Protein AF-A0A7Y6Z8R4-F1 (afdb_monomer)

Sequence (186 aa):
MEQLEEASSAFEIDEQVKDLFLLGCYTGLRWQDLNHLEPHNFNVIDGQYYIRLHSYKGKKNLSNPLTNKALKLCKKYDFNLPKISNQQCNESLKRLARAAKIKSKTERVRYRGNERITEVFEKWQIITMHIARHTFACEFLRRNKAHGLSALKALSEILGHSSTKTTEIYWNMISAEKDKMLLNSF

Mean predicted aligned error: 7.1 Å

Radius of gyration: 17.53 Å; Cα contacts (8 Å, |Δi|>4): 238; chains: 1; bounding box: 45×44×42 Å

Structure (mmCIF, N/CA/C/O backbone):
data_AF-A0A7Y6Z8R4-F1
#
_entry.id   AF-A0A7Y6Z8R4-F1
#
loop_
_atom_site.group_PDB
_atom_site.id
_atom_site.type_symbol
_atom_site.label_atom_id
_atom_site.label_alt_id
_atom_site.label_comp_id
_atom_site.label_asym_id
_atom_site.label_entity_id
_atom_site.label_seq_id
_atom_site.pdbx_PDB_ins_code
_atom_site.Cartn_x
_atom_site.Cartn_y
_atom_site.Cartn_z
_atom_site.occupancy
_atom_site.B_iso_or_equiv
_atom_site.auth_seq_id
_atom_site.auth_comp_id
_atom_site.auth_asym_id
_atom_site.auth_atom_id
_atom_site.pdbx_PDB_model_num
ATOM 1 N N . MET A 1 1 ? -6.691 2.649 -9.284 1.00 59.06 1 MET A N 1
ATOM 2 C CA . MET A 1 1 ? -7.531 1.931 -8.307 1.00 59.06 1 MET A CA 1
ATOM 3 C C . MET A 1 1 ? -8.820 1.531 -8.995 1.00 59.06 1 MET A C 1
ATOM 5 O O . MET A 1 1 ? -8.958 0.353 -9.265 1.00 59.06 1 MET A O 1
ATOM 9 N N . GLU A 1 2 ? -9.639 2.495 -9.421 1.00 70.69 2 GLU A N 1
ATOM 10 C CA . GLU A 1 2 ? -10.912 2.274 -10.141 1.00 70.69 2 GLU A CA 1
ATOM 11 C C . GLU A 1 2 ? -10.787 1.306 -11.330 1.00 70.69 2 GLU A C 1
ATOM 13 O O . GLU A 1 2 ? -11.453 0.282 -11.362 1.00 70.69 2 GLU A O 1
ATOM 18 N N . GLN A 1 3 ? -9.812 1.521 -12.222 1.00 72.06 3 GLN A N 1
ATOM 19 C CA . GLN A 1 3 ? -9.590 0.636 -13.381 1.00 72.06 3 GLN A CA 1
ATOM 20 C C . GLN A 1 3 ? -9.277 -0.833 -13.024 1.00 72.06 3 GLN A C 1
ATOM 22 O O . GLN A 1 3 ? -9.456 -1.713 -13.858 1.00 72.06 3 GLN A O 1
ATOM 27 N N . LEU A 1 4 ? -8.764 -1.108 -11.817 1.00 69.56 4 LEU A N 1
ATOM 28 C CA . LEU A 1 4 ? -8.512 -2.475 -11.339 1.00 69.56 4 LEU A CA 1
ATOM 29 C C . LEU A 1 4 ? -9.703 -3.047 -10.561 1.00 69.56 4 LEU A C 1
ATOM 31 O O . LEU A 1 4 ? -9.829 -4.265 -10.509 1.00 69.56 4 LEU A O 1
ATOM 35 N N . GLU A 1 5 ? -10.566 -2.206 -9.980 1.00 67.88 5 GLU A N 1
ATOM 36 C CA . GLU A 1 5 ? -11.816 -2.652 -9.343 1.00 67.88 5 GLU A CA 1
ATOM 37 C C . GLU A 1 5 ? -12.774 -3.256 -10.390 1.00 67.88 5 GLU A C 1
ATOM 39 O O . GLU A 1 5 ? -13.457 -4.234 -10.102 1.00 67.88 5 GLU A O 1
ATOM 44 N N . GLU A 1 6 ? -12.745 -2.745 -11.624 1.00 69.94 6 GLU A N 1
ATOM 45 C CA . GLU A 1 6 ? -13.583 -3.192 -12.751 1.00 69.94 6 GLU A CA 1
ATOM 46 C C . GLU A 1 6 ? -12.949 -4.308 -13.606 1.00 69.94 6 GLU A C 1
ATOM 48 O O . GLU A 1 6 ? -13.571 -4.823 -14.537 1.00 69.94 6 GLU A O 1
ATOM 53 N N . ALA A 1 7 ? -11.698 -4.691 -13.331 1.00 67.69 7 ALA A N 1
ATOM 54 C CA . ALA A 1 7 ? -10.992 -5.674 -14.144 1.00 67.69 7 ALA A CA 1
ATOM 55 C C . ALA A 1 7 ? -11.533 -7.097 -13.906 1.00 67.69 7 ALA A C 1
ATOM 57 O O . ALA A 1 7 ? -11.509 -7.610 -12.782 1.00 67.69 7 ALA A O 1
ATOM 58 N N . SER A 1 8 ? -11.964 -7.755 -14.989 1.00 66.50 8 SER A N 1
ATOM 59 C CA . SER A 1 8 ? -12.333 -9.174 -14.972 1.00 66.50 8 SER A CA 1
ATOM 60 C C . SER A 1 8 ? -11.094 -10.037 -14.733 1.00 66.50 8 SER A C 1
ATOM 62 O O . SER A 1 8 ? -10.110 -9.950 -15.471 1.00 66.50 8 SER A O 1
ATOM 64 N N . SER A 1 9 ? -11.154 -10.881 -13.708 1.00 71.00 9 SER A N 1
ATOM 65 C CA . SER A 1 9 ? -10.094 -11.826 -13.356 1.00 71.00 9 SER A CA 1
ATOM 66 C C . SER A 1 9 ? -10.161 -13.053 -14.273 1.00 71.00 9 SER A C 1
ATOM 68 O O . SER A 1 9 ? -11.249 -13.570 -14.518 1.00 71.00 9 SER A O 1
ATOM 70 N N . ALA A 1 10 ? -9.019 -13.525 -14.783 1.00 67.25 10 ALA A N 1
ATOM 71 C CA . ALA A 1 10 ? -8.957 -14.733 -15.618 1.00 67.25 10 ALA A CA 1
ATOM 72 C C . ALA A 1 10 ? -8.687 -16.010 -14.800 1.00 67.25 10 ALA A C 1
ATOM 74 O O . ALA A 1 10 ? -9.018 -17.107 -15.239 1.00 67.25 10 ALA A O 1
ATOM 75 N N . PHE A 1 11 ? -8.096 -15.862 -13.610 1.00 76.62 11 PHE A N 1
ATOM 76 C CA . PHE A 1 11 ? -7.718 -16.952 -12.711 1.00 76.62 11 PHE A CA 1
ATOM 77 C C . PHE A 1 11 ? -8.085 -16.613 -11.260 1.00 76.62 11 PHE A C 1
ATOM 79 O O . PHE A 1 11 ? -8.114 -15.442 -10.883 1.00 76.62 11 PHE A O 1
ATOM 86 N N . GLU A 1 12 ? -8.289 -17.626 -10.417 1.00 83.00 12 GLU A N 1
ATOM 87 C CA . GLU A 1 12 ? -8.568 -17.438 -8.982 1.00 83.00 12 GLU A CA 1
ATOM 88 C C . GLU A 1 12 ? -7.442 -16.671 -8.265 1.00 83.00 12 GLU A C 1
ATOM 90 O O . GLU A 1 12 ? -7.690 -15.789 -7.446 1.00 83.00 12 GLU A O 1
ATOM 95 N N . ILE A 1 13 ? -6.184 -16.919 -8.638 1.00 86.56 13 ILE A N 1
ATOM 96 C CA . ILE A 1 13 ? -5.045 -16.176 -8.086 1.00 86.56 13 ILE A CA 1
ATOM 97 C C . ILE A 1 13 ? -5.079 -14.684 -8.460 1.00 86.56 13 ILE A C 1
ATOM 99 O O . ILE A 1 13 ? -4.600 -13.848 -7.697 1.00 86.56 13 ILE A O 1
ATOM 103 N N . ASP A 1 14 ? -5.669 -14.326 -9.606 1.00 88.81 14 ASP A N 1
ATOM 104 C CA . ASP A 1 14 ? -5.808 -12.927 -10.015 1.00 88.81 14 ASP A CA 1
ATOM 105 C C . ASP A 1 14 ? -6.849 -12.212 -9.138 1.00 88.81 14 ASP A C 1
ATOM 107 O O . ASP A 1 14 ? -6.607 -11.084 -8.713 1.00 88.81 14 ASP A O 1
ATOM 111 N N . GLU A 1 15 ? -7.963 -12.874 -8.796 1.00 88.62 15 GLU A N 1
ATOM 112 C CA . GLU A 1 15 ? -8.940 -12.369 -7.814 1.00 88.62 15 GLU A CA 1
ATOM 113 C C . GLU A 1 15 ? -8.264 -12.073 -6.469 1.00 88.62 15 GLU A C 1
ATOM 115 O O . GLU A 1 15 ? -8.390 -10.972 -5.930 1.00 88.62 15 GLU A O 1
ATOM 120 N N . GLN A 1 16 ? -7.494 -13.036 -5.957 1.00 91.88 16 GLN A N 1
ATOM 121 C CA . GLN A 1 16 ? -6.792 -12.897 -4.683 1.00 91.88 16 GLN A CA 1
ATOM 122 C C . GLN A 1 16 ? -5.773 -11.752 -4.725 1.00 91.88 16 GLN A C 1
ATOM 124 O O . GLN A 1 16 ? -5.746 -10.904 -3.834 1.00 91.88 16 GLN A O 1
ATOM 129 N N . VAL A 1 17 ? -4.959 -11.666 -5.783 1.00 92.19 17 VAL A N 1
ATOM 130 C CA . VAL A 1 17 ? -3.975 -10.582 -5.941 1.00 92.19 17 VAL A CA 1
ATOM 131 C C . VAL A 1 17 ? -4.656 -9.220 -6.085 1.00 92.19 17 VAL A C 1
ATOM 133 O O . VAL A 1 17 ? -4.166 -8.242 -5.515 1.00 92.19 17 VAL A O 1
ATOM 136 N N . LYS A 1 18 ? -5.789 -9.140 -6.792 1.00 91.19 18 LYS A N 1
ATOM 137 C CA . LYS A 1 18 ? -6.605 -7.921 -6.898 1.00 91.19 18 LYS A CA 1
ATOM 138 C C . LYS A 1 18 ? -7.089 -7.474 -5.519 1.00 91.19 18 LYS A C 1
ATOM 140 O O . LYS A 1 18 ? -6.873 -6.318 -5.152 1.00 91.19 18 LYS A O 1
ATOM 145 N N . ASP A 1 19 ? -7.660 -8.381 -4.734 1.00 92.94 19 ASP A N 1
ATOM 146 C CA . ASP A 1 19 ? -8.160 -8.073 -3.392 1.00 92.94 19 ASP A CA 1
ATOM 147 C C . ASP A 1 19 ? -7.035 -7.635 -2.446 1.00 92.94 19 ASP A C 1
ATOM 149 O O . ASP A 1 19 ? -7.173 -6.632 -1.742 1.00 92.94 19 ASP A O 1
ATOM 153 N N . LEU A 1 20 ? -5.883 -8.316 -2.470 1.00 92.94 20 LEU A N 1
ATOM 154 C CA . LEU A 1 20 ? -4.711 -7.919 -1.683 1.00 92.94 20 LEU A CA 1
ATOM 155 C C . LEU A 1 20 ? -4.163 -6.551 -2.123 1.00 92.94 20 LEU A C 1
ATOM 157 O O . LEU A 1 20 ? -3.739 -5.749 -1.285 1.00 92.94 20 LEU A O 1
ATOM 161 N N . PHE A 1 21 ? -4.176 -6.254 -3.427 1.00 93.12 21 PHE A N 1
ATOM 162 C CA . PHE A 1 21 ? -3.764 -4.950 -3.951 1.00 93.12 21 PHE A CA 1
ATOM 163 C C . PHE A 1 21 ? -4.693 -3.835 -3.464 1.00 93.12 21 PHE A C 1
ATOM 165 O O . PHE A 1 21 ? -4.212 -2.800 -2.987 1.00 93.12 21 PHE A O 1
ATOM 172 N N . LEU A 1 22 ? -6.009 -4.049 -3.530 1.00 92.00 22 LEU A N 1
ATOM 173 C CA . LEU A 1 22 ? -7.008 -3.110 -3.016 1.00 92.00 22 LEU A CA 1
ATOM 174 C C . LEU A 1 22 ? -6.889 -2.929 -1.500 1.00 92.00 22 LEU A C 1
ATOM 176 O O . LEU A 1 22 ? -6.891 -1.796 -1.017 1.00 92.00 22 LEU A O 1
ATOM 180 N N . LEU A 1 23 ? -6.676 -4.010 -0.749 1.00 92.88 23 LEU A N 1
ATOM 181 C CA . LEU A 1 23 ? -6.435 -3.930 0.689 1.00 92.88 23 LEU A CA 1
ATOM 182 C C . LEU A 1 23 ? -5.192 -3.082 1.001 1.00 92.88 23 LEU A C 1
ATOM 184 O O . LEU A 1 23 ? -5.241 -2.214 1.875 1.00 92.88 23 LEU A O 1
ATOM 188 N N . GLY A 1 24 ? -4.103 -3.252 0.247 1.00 92.38 24 GLY A N 1
ATOM 189 C CA . GLY A 1 24 ? -2.916 -2.395 0.345 1.00 92.38 24 GLY A CA 1
ATOM 190 C C . GLY A 1 24 ? -3.210 -0.924 0.026 1.00 92.38 24 GLY A C 1
ATOM 191 O O . GLY A 1 24 ? -2.678 -0.029 0.684 1.00 92.38 24 GLY A O 1
ATOM 192 N N . CYS A 1 25 ? -4.102 -0.662 -0.931 1.00 92.62 25 CYS A N 1
ATOM 193 C CA . CYS A 1 25 ? -4.539 0.688 -1.284 1.00 92.62 25 CYS A CA 1
ATOM 194 C C . CYS A 1 25 ? -5.418 1.348 -0.216 1.00 92.62 25 CYS A C 1
ATOM 196 O O . CYS A 1 25 ? -5.470 2.574 -0.160 1.00 92.62 25 CYS A O 1
ATOM 198 N N . TYR A 1 26 ? -6.113 0.565 0.610 1.00 91.31 26 TYR A N 1
ATOM 199 C CA . TYR A 1 26 ? -6.971 1.079 1.680 1.00 91.31 26 TYR A CA 1
ATOM 200 C C . TYR A 1 26 ? -6.269 1.167 3.036 1.00 91.31 26 TYR A C 1
ATOM 202 O O . TYR A 1 26 ? -6.686 1.956 3.879 1.00 91.31 26 TYR A O 1
ATOM 210 N N . THR A 1 27 ? -5.227 0.365 3.258 1.00 90.81 27 THR A N 1
ATOM 211 C CA . THR A 1 27 ? -4.531 0.267 4.556 1.00 90.81 27 THR A CA 1
ATOM 212 C C . THR A 1 27 ? -3.145 0.907 4.559 1.00 90.81 27 THR A C 1
ATOM 214 O O . THR A 1 27 ? -2.592 1.172 5.627 1.00 90.81 27 THR A O 1
ATOM 217 N N . GLY A 1 28 ? -2.551 1.122 3.380 1.00 89.75 28 GLY A N 1
ATOM 218 C CA . GLY A 1 28 ? -1.202 1.664 3.235 1.00 89.75 28 GLY A CA 1
ATOM 219 C C . GLY A 1 28 ? -0.090 0.714 3.686 1.00 89.75 28 GLY A C 1
ATOM 220 O O . GLY A 1 28 ? 1.070 1.128 3.751 1.00 89.75 28 GLY A O 1
ATOM 221 N N . LEU A 1 29 ? -0.396 -0.547 4.005 1.00 89.75 29 LEU A N 1
ATOM 222 C CA . LEU A 1 29 ? 0.594 -1.523 4.460 1.00 89.75 29 LEU A CA 1
ATOM 223 C C . LEU A 1 29 ? 1.602 -1.869 3.359 1.00 89.75 29 LEU A C 1
ATOM 225 O O . LEU A 1 29 ? 1.319 -1.786 2.162 1.00 89.75 29 LEU A O 1
ATOM 229 N N . ARG A 1 30 ? 2.822 -2.241 3.761 1.00 88.69 30 ARG A N 1
ATOM 230 C CA . ARG A 1 30 ? 3.800 -2.782 2.807 1.00 88.69 30 ARG A CA 1
ATOM 231 C C . ARG A 1 30 ? 3.384 -4.196 2.432 1.00 88.69 30 ARG A C 1
ATOM 233 O O . ARG A 1 30 ? 2.825 -4.906 3.255 1.00 88.69 30 ARG A O 1
ATOM 240 N N . TRP A 1 31 ? 3.749 -4.626 1.226 1.00 90.00 31 TRP A N 1
ATOM 241 C CA . TRP A 1 31 ? 3.443 -5.976 0.751 1.00 90.00 31 TRP A CA 1
ATOM 242 C C . TRP A 1 31 ? 3.881 -7.074 1.725 1.00 90.00 31 TRP A C 1
ATOM 244 O O . TRP A 1 31 ? 3.094 -7.956 2.023 1.00 90.00 31 TRP A O 1
ATOM 254 N N . GLN A 1 32 ? 5.101 -6.986 2.267 1.00 87.88 32 GLN A N 1
ATOM 255 C CA . GLN A 1 32 ? 5.579 -7.978 3.232 1.00 87.88 32 GLN A CA 1
ATOM 256 C C . GLN A 1 32 ? 4.734 -7.994 4.507 1.00 87.88 32 GLN A C 1
ATOM 258 O O . GLN A 1 32 ? 4.391 -9.070 4.973 1.00 87.88 32 GLN A O 1
ATOM 263 N N . ASP A 1 33 ? 4.361 -6.827 5.039 1.00 88.88 33 ASP A N 1
ATOM 264 C CA . ASP A 1 33 ? 3.502 -6.754 6.225 1.00 88.88 33 ASP A CA 1
ATOM 265 C C . ASP A 1 33 ? 2.118 -7.352 5.910 1.00 88.88 33 ASP A C 1
ATOM 267 O O . ASP A 1 33 ? 1.607 -8.152 6.681 1.00 88.88 33 ASP A O 1
ATOM 271 N N . LEU A 1 34 ? 1.554 -7.034 4.739 1.00 89.69 34 LEU A N 1
ATOM 272 C CA . LEU A 1 34 ? 0.248 -7.519 4.285 1.00 89.69 34 LEU A CA 1
ATOM 273 C C . LEU A 1 34 ? 0.236 -9.038 4.041 1.00 89.69 34 LEU A C 1
ATOM 275 O O . LEU A 1 34 ? -0.703 -9.710 4.450 1.00 89.69 34 LEU A O 1
ATOM 279 N N . ASN A 1 35 ? 1.290 -9.589 3.435 1.00 90.38 35 ASN A N 1
ATOM 280 C CA . ASN A 1 35 ? 1.427 -11.025 3.182 1.00 90.38 35 ASN A CA 1
ATOM 281 C C . ASN A 1 35 ? 1.703 -11.824 4.471 1.00 90.38 35 ASN A C 1
ATOM 283 O O . ASN A 1 35 ? 1.442 -13.017 4.514 1.00 90.38 35 ASN A O 1
ATOM 287 N N . HIS A 1 36 ? 2.195 -11.194 5.542 1.00 89.44 36 HIS A N 1
ATOM 288 C CA . HIS A 1 36 ? 2.395 -11.838 6.851 1.00 89.44 36 HIS A CA 1
ATOM 289 C C . HIS A 1 36 ? 1.278 -11.528 7.858 1.00 89.44 36 HIS A C 1
ATOM 291 O O . HIS A 1 36 ? 1.402 -11.910 9.015 1.00 89.44 36 HIS A O 1
ATOM 297 N N . LEU A 1 37 ? 0.192 -10.868 7.441 1.00 90.69 37 LEU A N 1
ATOM 298 C CA . LEU A 1 37 ? -0.970 -10.667 8.305 1.00 90.69 37 LEU A CA 1
ATOM 299 C C . LEU A 1 37 ? -1.603 -12.003 8.672 1.00 90.69 37 LEU A C 1
ATOM 301 O O . LEU A 1 37 ? -1.883 -12.825 7.799 1.00 90.69 37 LEU A O 1
ATOM 305 N N . GLU A 1 38 ? -1.869 -12.162 9.955 1.00 91.12 38 GLU A N 1
ATOM 306 C CA . GLU A 1 38 ? -2.544 -13.307 10.545 1.00 91.12 38 GLU A CA 1
ATOM 307 C C . GLU A 1 38 ? -3.868 -12.860 11.187 1.00 91.12 38 GLU A C 1
ATOM 309 O O . GLU A 1 38 ? -4.006 -11.686 11.555 1.00 91.12 38 GLU A O 1
ATOM 314 N N . PRO A 1 39 ? -4.833 -13.774 11.403 1.00 91.06 39 PRO A N 1
ATOM 315 C CA . PRO A 1 39 ? -6.118 -13.438 12.020 1.00 91.06 39 PRO A CA 1
ATOM 316 C C . PRO A 1 39 ? -5.994 -12.692 13.361 1.00 91.06 39 PRO A C 1
ATOM 318 O O . PRO A 1 39 ? -6.769 -11.784 13.648 1.00 91.06 39 PRO A O 1
ATOM 321 N N . HIS A 1 40 ? -4.966 -13.001 14.158 1.00 90.06 40 HIS A N 1
ATOM 322 C CA . HIS A 1 40 ? -4.716 -12.354 15.451 1.00 90.06 40 HIS A CA 1
ATOM 323 C C . HIS A 1 40 ? -4.256 -10.888 15.350 1.00 90.06 40 HIS A C 1
ATOM 325 O O . HIS A 1 40 ? -4.178 -10.202 16.368 1.00 90.06 40 HIS A O 1
ATOM 331 N N . ASN A 1 41 ? -3.905 -10.398 14.156 1.00 90.81 41 ASN A N 1
ATOM 332 C CA . ASN A 1 41 ? -3.569 -8.989 13.947 1.00 90.81 41 ASN A CA 1
ATOM 333 C C . ASN A 1 41 ? -4.816 -8.106 13.802 1.00 90.81 41 ASN A C 1
ATOM 335 O O . ASN A 1 41 ? -4.681 -6.881 13.761 1.00 90.81 41 ASN A O 1
ATOM 339 N N . PHE A 1 42 ? -6.007 -8.698 13.688 1.00 91.75 42 PHE A N 1
ATOM 340 C CA . PHE A 1 42 ? -7.265 -7.978 13.544 1.00 91.75 42 PHE A CA 1
ATOM 341 C C . PHE A 1 42 ? -7.971 -7.866 14.892 1.00 91.75 42 PHE A C 1
ATOM 343 O O . PHE A 1 42 ? -8.465 -8.845 15.444 1.00 91.75 42 PHE A O 1
ATOM 350 N N . ASN A 1 43 ? -8.056 -6.642 15.405 1.00 90.62 43 ASN A N 1
ATOM 351 C CA . ASN A 1 43 ? -8.589 -6.373 16.736 1.00 90.62 43 ASN A CA 1
ATOM 352 C C . ASN A 1 43 ? -9.805 -5.456 16.632 1.00 90.62 43 ASN A C 1
ATOM 354 O O . ASN A 1 43 ? -9.823 -4.543 15.808 1.00 90.62 43 ASN A O 1
ATOM 358 N N . VAL A 1 44 ? -10.792 -5.657 17.502 1.00 91.44 44 VAL A N 1
ATOM 359 C CA . VAL A 1 44 ? -11.941 -4.754 17.636 1.00 91.44 44 VAL A CA 1
ATOM 360 C C . VAL A 1 44 ? -11.741 -3.886 18.872 1.00 91.44 44 VAL A C 1
ATOM 362 O O . VAL A 1 44 ? -11.478 -4.402 19.956 1.00 91.44 44 VAL A O 1
ATOM 365 N N . ILE A 1 45 ? -11.834 -2.572 18.697 1.00 88.50 45 ILE A N 1
ATOM 366 C CA . ILE A 1 45 ? -11.720 -1.571 19.762 1.00 88.50 45 ILE A CA 1
ATOM 367 C C . ILE A 1 45 ? -12.890 -0.618 19.570 1.00 88.50 45 ILE A C 1
ATOM 369 O O . ILE A 1 45 ? -13.043 -0.069 18.481 1.00 88.50 45 ILE A O 1
ATOM 373 N N . ASP A 1 46 ? -13.743 -0.481 20.584 1.00 87.62 46 ASP A N 1
ATOM 374 C CA . ASP A 1 46 ? -14.927 0.390 20.551 1.00 87.62 46 ASP A CA 1
ATOM 375 C C . ASP A 1 46 ? -15.826 0.162 19.316 1.00 87.62 46 ASP A C 1
ATOM 377 O O . ASP A 1 46 ? -16.345 1.090 18.703 1.00 87.62 46 ASP A O 1
ATOM 381 N N . GLY A 1 47 ? -15.976 -1.103 18.901 1.00 86.12 47 GLY A N 1
ATOM 382 C CA . GLY A 1 47 ? -16.771 -1.498 17.729 1.00 86.12 47 GLY A CA 1
ATOM 383 C C . GLY A 1 47 ? -16.095 -1.272 16.368 1.00 86.12 47 GLY A C 1
ATOM 384 O O . GLY A 1 47 ? -16.654 -1.654 15.339 1.00 86.12 47 GLY A O 1
ATOM 385 N N . GLN A 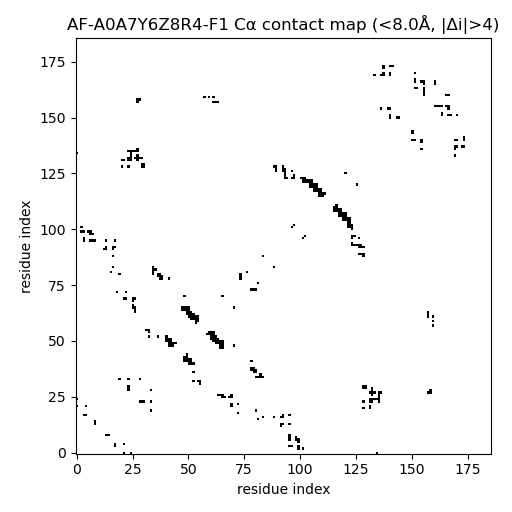1 48 ? -14.883 -0.715 16.338 1.00 89.31 48 GLN A N 1
ATOM 386 C CA . GLN A 1 48 ? -14.106 -0.466 15.126 1.00 89.31 48 GLN A CA 1
ATOM 387 C C . GLN A 1 48 ? -12.980 -1.498 14.975 1.00 89.31 48 GLN A C 1
ATOM 389 O O . GLN A 1 48 ? -12.256 -1.804 15.922 1.00 89.31 48 GLN A O 1
ATOM 394 N N . TYR A 1 49 ? -12.803 -2.030 13.763 1.00 91.50 49 TYR A N 1
ATOM 395 C CA . TYR A 1 49 ? -11.700 -2.945 13.465 1.00 91.50 49 TYR A CA 1
ATOM 396 C C . TYR A 1 49 ? -10.392 -2.187 13.227 1.00 91.50 49 TYR A C 1
ATOM 398 O O . TYR A 1 49 ? -10.371 -1.187 12.501 1.00 91.50 49 TYR A O 1
ATOM 406 N N . TYR A 1 50 ? -9.304 -2.724 13.770 1.00 90.88 50 TYR A N 1
ATOM 407 C CA . TYR A 1 50 ? -7.933 -2.250 13.619 1.00 90.88 50 TYR A CA 1
ATOM 408 C C . TYR A 1 50 ? -7.019 -3.391 13.185 1.00 90.88 50 TYR A C 1
ATOM 410 O O . TYR A 1 50 ? -7.153 -4.517 13.659 1.00 90.88 50 TYR A O 1
ATOM 418 N N . ILE A 1 51 ? -6.042 -3.072 12.339 1.00 90.19 51 ILE A N 1
ATOM 419 C CA . ILE A 1 51 ? -4.873 -3.920 12.121 1.00 90.19 51 ILE A CA 1
ATOM 420 C C . ILE A 1 51 ? -3.782 -3.484 13.092 1.00 90.19 51 ILE A C 1
ATOM 422 O O . ILE A 1 51 ? -3.319 -2.342 13.019 1.00 90.19 51 ILE A O 1
ATOM 426 N N . ARG A 1 52 ? -3.344 -4.403 13.953 1.00 89.31 52 ARG A N 1
ATOM 427 C CA . ARG A 1 52 ? -2.202 -4.234 14.853 1.00 89.31 52 ARG A CA 1
ATOM 428 C C . ARG A 1 52 ? -1.103 -5.221 14.494 1.00 89.31 52 ARG A C 1
ATOM 430 O O . ARG A 1 52 ? -1.277 -6.429 14.630 1.00 89.31 52 ARG A O 1
ATOM 437 N N . LEU A 1 53 ? 0.040 -4.702 14.052 1.00 87.69 53 LEU A N 1
ATOM 438 C CA . LEU A 1 53 ? 1.187 -5.531 13.688 1.00 87.69 53 LEU A CA 1
ATOM 439 C C . LEU A 1 53 ? 2.510 -4.870 14.050 1.00 87.69 53 LEU A C 1
ATOM 441 O O . LEU A 1 53 ? 2.644 -3.644 14.051 1.00 87.69 53 LEU A O 1
ATOM 445 N N . HIS A 1 54 ? 3.510 -5.703 14.309 1.00 81.62 54 HIS A N 1
ATOM 446 C CA . HIS A 1 54 ? 4.890 -5.271 14.437 1.00 81.62 54 HIS A CA 1
ATOM 447 C C . HIS A 1 54 ? 5.552 -5.319 13.055 1.00 81.62 54 HIS A C 1
ATOM 449 O O . HIS A 1 54 ? 5.762 -6.389 12.489 1.00 81.62 54 HIS A O 1
ATOM 455 N N . SER A 1 55 ? 5.837 -4.147 12.482 1.00 74.12 55 SER A N 1
ATOM 456 C CA . SER A 1 55 ? 6.274 -4.037 11.085 1.00 74.12 55 SER A CA 1
ATOM 457 C C . SER A 1 55 ? 7.597 -4.751 10.819 1.00 74.12 55 SER A C 1
ATOM 459 O O . SER A 1 55 ? 8.583 -4.564 11.539 1.00 74.12 55 SER A O 1
ATOM 461 N N . TYR A 1 56 ? 7.646 -5.486 9.708 1.00 65.31 56 TYR A N 1
ATOM 462 C CA . TYR A 1 56 ? 8.763 -6.365 9.365 1.00 65.31 56 TYR A CA 1
ATOM 463 C C . TYR A 1 56 ? 10.076 -5.595 9.160 1.00 65.31 56 TYR A C 1
ATOM 465 O O . TYR A 1 56 ? 11.133 -5.970 9.656 1.00 65.31 56 TYR A O 1
ATOM 473 N N . LYS A 1 57 ? 10.012 -4.467 8.442 1.00 65.12 57 LYS A N 1
ATOM 474 C CA . LYS A 1 57 ? 11.192 -3.654 8.092 1.00 65.12 57 LYS A CA 1
ATOM 475 C C . LYS A 1 57 ? 11.549 -2.606 9.151 1.00 65.12 57 LYS A C 1
ATOM 477 O O . LYS A 1 57 ? 12.686 -2.150 9.200 1.00 65.12 57 LYS A O 1
ATOM 482 N N . GLY A 1 58 ? 10.565 -2.159 9.930 1.00 59.22 58 GLY A N 1
ATOM 483 C CA . GLY A 1 58 ? 10.702 -0.988 10.797 1.00 59.22 58 GLY A CA 1
ATOM 484 C C . GLY A 1 58 ? 10.874 -1.309 12.274 1.00 59.22 58 GLY A C 1
ATOM 485 O O . GLY A 1 58 ? 11.305 -0.426 13.009 1.00 59.22 58 GLY A O 1
ATOM 486 N N . LYS A 1 59 ? 10.510 -2.524 12.708 1.00 61.66 59 LYS A N 1
ATOM 487 C CA . LYS A 1 59 ? 10.359 -2.869 14.129 1.00 61.66 59 LYS A CA 1
ATOM 488 C C . LYS A 1 59 ? 9.498 -1.857 14.902 1.00 61.66 59 LYS A C 1
ATOM 490 O O . LYS A 1 59 ? 9.779 -1.502 16.041 1.00 61.66 59 LYS A O 1
ATOM 495 N N . LYS A 1 60 ? 8.481 -1.314 14.228 1.00 72.38 60 LYS A N 1
ATOM 496 C CA . LYS A 1 60 ? 7.511 -0.372 14.797 1.00 72.38 60 LYS A CA 1
ATOM 497 C C . LYS A 1 60 ? 6.151 -1.036 14.889 1.00 72.38 60 LYS A C 1
ATOM 499 O O . LYS A 1 60 ? 5.745 -1.696 13.929 1.00 72.38 60 LYS A O 1
ATOM 504 N N . ASN A 1 61 ? 5.454 -0.790 15.991 1.00 78.44 61 ASN A N 1
ATOM 505 C CA . ASN A 1 61 ? 4.053 -1.153 16.146 1.00 78.44 61 ASN A CA 1
ATOM 506 C C . ASN A 1 61 ? 3.203 -0.230 15.272 1.00 78.44 61 ASN A C 1
ATOM 508 O O . ASN A 1 61 ? 3.241 0.990 15.428 1.00 78.44 61 ASN A O 1
ATOM 512 N N . LEU A 1 62 ? 2.477 -0.822 14.331 1.00 82.00 62 LEU A N 1
ATOM 513 C CA . LEU A 1 62 ? 1.486 -0.142 13.509 1.00 82.00 62 LEU A CA 1
ATOM 514 C C . LEU A 1 62 ? 0.102 -0.495 14.039 1.00 82.00 62 LEU A C 1
ATOM 516 O O . LEU A 1 62 ? -0.158 -1.654 14.360 1.00 82.00 62 LEU A O 1
ATOM 520 N N . SER A 1 63 ? -0.769 0.508 14.125 1.00 84.56 63 SER A N 1
ATOM 521 C CA . SER A 1 63 ? -2.167 0.352 14.519 1.00 84.56 63 SER A CA 1
ATOM 522 C C . SER A 1 63 ? -3.027 1.176 13.571 1.00 84.56 63 SER A C 1
ATOM 524 O O . SER A 1 63 ? -3.199 2.376 13.777 1.00 84.56 63 SER A O 1
ATOM 526 N N . ASN A 1 64 ? -3.552 0.536 12.526 1.00 84.94 64 ASN A N 1
ATOM 527 C CA . ASN A 1 64 ? -4.288 1.218 11.461 1.00 84.94 64 ASN A CA 1
ATOM 528 C C . ASN A 1 64 ? -5.778 0.843 11.523 1.00 84.94 64 ASN A C 1
ATOM 530 O O . ASN A 1 64 ? -6.090 -0.350 11.492 1.00 84.94 64 ASN A O 1
ATOM 534 N N . PRO A 1 65 ? -6.708 1.815 11.591 1.00 86.50 65 PRO A N 1
ATOM 535 C CA . PRO A 1 65 ? -8.137 1.524 11.530 1.00 86.50 65 PRO A CA 1
ATOM 536 C C . PRO A 1 65 ? -8.524 0.992 10.146 1.00 86.50 65 PRO A C 1
ATOM 538 O O . PRO A 1 65 ? -8.024 1.456 9.118 1.00 86.50 65 PRO A O 1
ATOM 541 N N . LEU A 1 66 ? -9.444 0.030 10.112 1.00 88.19 66 LEU A N 1
ATOM 542 C CA . LEU A 1 66 ? -9.986 -0.515 8.873 1.00 88.19 66 LEU A CA 1
ATOM 543 C C . LEU A 1 66 ? -11.195 0.282 8.397 1.00 88.19 66 LEU A C 1
ATOM 545 O O . LEU A 1 66 ? -12.207 0.397 9.081 1.00 88.19 66 LEU A O 1
ATOM 549 N N . THR A 1 67 ? -11.123 0.766 7.161 1.00 88.56 67 THR A N 1
ATOM 550 C CA . THR A 1 67 ? -12.300 1.308 6.478 1.00 88.56 67 THR A CA 1
ATOM 551 C C . THR A 1 67 ? -13.304 0.196 6.171 1.00 88.56 67 THR A C 1
ATOM 553 O O . THR A 1 67 ? -12.935 -0.971 6.029 1.00 88.56 67 THR A O 1
ATOM 556 N N . ASN A 1 68 ? -14.575 0.554 5.965 1.00 88.94 68 ASN A N 1
ATOM 557 C CA . ASN A 1 68 ? -15.617 -0.407 5.583 1.00 88.94 68 ASN A CA 1
ATOM 558 C C . ASN A 1 68 ? -15.255 -1.212 4.323 1.00 88.94 68 ASN A C 1
ATOM 560 O O . ASN A 1 68 ? -15.575 -2.395 4.235 1.00 88.94 68 ASN A O 1
ATOM 564 N N . LYS A 1 69 ? -14.566 -0.590 3.354 1.00 90.56 69 LYS A N 1
ATOM 565 C CA . LYS A 1 69 ? -14.094 -1.277 2.142 1.00 90.56 69 LYS A CA 1
ATOM 566 C C . LYS A 1 69 ? -13.017 -2.317 2.465 1.00 90.56 69 LYS A C 1
ATOM 568 O O . LYS A 1 69 ? -13.122 -3.451 2.011 1.00 90.56 69 LYS A O 1
ATOM 573 N N . ALA A 1 70 ? -12.032 -1.959 3.290 1.00 91.06 70 ALA A N 1
ATOM 574 C CA . ALA A 1 70 ? -10.995 -2.892 3.725 1.00 91.06 70 ALA A CA 1
ATOM 575 C C . ALA A 1 70 ? -11.579 -4.048 4.553 1.00 91.06 70 ALA A C 1
ATOM 577 O O . ALA A 1 70 ? -11.241 -5.204 4.319 1.00 91.06 70 ALA A O 1
ATOM 578 N N . LEU A 1 71 ? -12.517 -3.756 5.460 1.00 91.75 71 LEU A N 1
ATOM 579 C CA . LEU A 1 71 ? -13.167 -4.768 6.292 1.00 91.75 71 LEU A CA 1
ATOM 580 C C . LEU A 1 71 ? -13.955 -5.788 5.462 1.00 91.75 71 LEU A C 1
ATOM 582 O O . LEU A 1 71 ? -13.913 -6.975 5.770 1.00 91.75 71 LEU A O 1
ATOM 586 N N . LYS A 1 72 ? -14.650 -5.353 4.402 1.00 93.31 72 LYS A N 1
ATOM 587 C CA . LYS A 1 72 ? -15.343 -6.268 3.480 1.00 93.31 72 LYS A CA 1
ATOM 588 C C . LYS A 1 72 ? -14.377 -7.267 2.840 1.00 93.31 72 LYS A C 1
ATOM 590 O O . LYS A 1 72 ? -14.697 -8.450 2.786 1.00 93.31 72 LYS A O 1
ATOM 595 N N . LEU A 1 73 ? -13.198 -6.807 2.413 1.00 92.88 73 LEU A N 1
ATOM 596 C CA . LEU A 1 73 ? -12.163 -7.682 1.854 1.00 92.88 73 LEU A CA 1
ATOM 597 C C . LEU A 1 73 ? -11.618 -8.645 2.909 1.00 92.88 73 LEU A C 1
ATOM 599 O O . LEU A 1 73 ? -11.534 -9.835 2.643 1.00 92.88 73 LEU A O 1
ATOM 603 N N . CYS A 1 74 ? -11.322 -8.176 4.123 1.00 91.75 74 CYS A N 1
ATOM 604 C CA . CYS A 1 74 ? -10.864 -9.067 5.193 1.00 91.75 74 CYS A CA 1
ATOM 605 C C . CYS A 1 74 ? -11.910 -10.140 5.534 1.00 91.75 74 CYS A C 1
ATOM 607 O O . CYS A 1 74 ? -11.558 -11.306 5.679 1.00 91.75 74 CYS A O 1
ATOM 609 N N . LYS A 1 75 ? -13.195 -9.769 5.602 1.00 91.94 75 LYS A N 1
ATOM 610 C CA . LYS A 1 75 ? -14.299 -10.706 5.865 1.00 91.94 75 LYS A CA 1
ATOM 611 C C . LYS A 1 75 ? -14.505 -11.724 4.739 1.00 91.94 75 LYS A C 1
ATOM 613 O O . LYS A 1 75 ? -14.869 -12.852 5.040 1.00 91.94 75 LYS A O 1
ATOM 618 N N . LYS A 1 76 ? -14.241 -11.365 3.472 1.00 93.31 76 LYS A N 1
ATOM 619 C CA . LYS A 1 76 ? -14.286 -12.304 2.328 1.00 93.31 76 LYS A CA 1
ATOM 620 C C . LYS A 1 76 ? -13.372 -13.518 2.546 1.00 93.31 76 LYS A C 1
ATOM 622 O O . LYS A 1 76 ? -13.702 -14.603 2.088 1.00 93.31 76 LYS A O 1
ATOM 627 N N . TYR A 1 77 ? -12.261 -13.328 3.258 1.00 92.00 77 TYR A N 1
ATOM 628 C CA . TYR A 1 77 ? -11.264 -14.362 3.554 1.00 92.00 77 TYR A CA 1
ATOM 629 C C . TYR A 1 77 ? -11.268 -14.806 5.023 1.00 92.00 77 TYR A C 1
ATOM 631 O O . TYR A 1 77 ? -10.292 -15.392 5.478 1.00 92.00 77 TYR A O 1
ATOM 639 N N . ASP A 1 78 ? -12.315 -14.474 5.786 1.00 92.00 78 ASP A N 1
ATOM 640 C CA . ASP A 1 78 ? -12.403 -14.758 7.226 1.00 92.00 78 ASP A CA 1
ATOM 641 C C . ASP A 1 78 ? -11.138 -14.346 8.011 1.00 92.00 78 ASP A C 1
ATOM 643 O O . ASP A 1 78 ? -10.600 -15.079 8.835 1.00 92.00 78 ASP A O 1
ATOM 647 N N . PHE A 1 79 ? -10.600 -13.163 7.688 1.00 91.38 79 PHE A N 1
ATOM 648 C CA . PHE A 1 79 ? -9.364 -12.607 8.260 1.00 91.38 79 PHE A CA 1
ATOM 649 C C . PHE A 1 79 ? -8.089 -13.443 8.031 1.00 91.38 79 PHE A C 1
ATOM 651 O O . PHE A 1 79 ? -7.015 -13.052 8.492 1.00 91.38 79 PHE A O 1
ATOM 658 N N . ASN A 1 80 ? -8.167 -14.527 7.259 1.00 91.69 80 ASN A N 1
ATOM 659 C CA . ASN A 1 80 ? -7.040 -15.354 6.852 1.00 91.69 80 ASN A CA 1
ATOM 660 C C . ASN A 1 80 ? -6.685 -15.081 5.383 1.00 91.69 80 ASN A C 1
ATOM 662 O O . ASN A 1 80 ? -7.145 -15.753 4.460 1.00 91.69 80 ASN A O 1
ATOM 666 N N . LEU A 1 81 ? -5.899 -14.026 5.161 1.00 91.81 81 LEU A N 1
ATOM 667 C CA . LEU A 1 81 ? -5.575 -13.548 3.818 1.00 91.81 81 LEU A CA 1
ATOM 668 C C . LEU A 1 81 ? -4.714 -14.557 3.032 1.00 91.81 81 LEU A C 1
ATOM 670 O O . LEU A 1 81 ? -3.812 -15.174 3.607 1.00 91.81 81 LEU A O 1
ATOM 674 N N . PRO A 1 82 ? -4.918 -14.676 1.706 1.00 91.56 82 PRO A N 1
ATOM 675 C CA . PRO A 1 82 ? -4.132 -15.576 0.872 1.00 91.56 82 PRO A CA 1
ATOM 676 C C . PRO A 1 82 ? -2.643 -15.209 0.902 1.00 91.56 82 PRO A C 1
ATOM 678 O O . PRO A 1 82 ? -2.261 -14.054 0.702 1.00 91.56 82 PRO A O 1
ATOM 681 N N . LYS A 1 83 ? -1.797 -16.218 1.126 1.00 91.06 83 LYS A N 1
ATOM 682 C CA . LYS A 1 83 ? -0.336 -16.091 1.140 1.00 91.06 83 LYS A CA 1
ATOM 683 C C . LYS A 1 83 ? 0.196 -16.364 -0.260 1.00 91.06 83 LYS A C 1
ATOM 685 O O . LYS A 1 83 ? 0.142 -17.495 -0.738 1.00 91.06 83 LYS A O 1
ATOM 690 N N . ILE A 1 84 ? 0.709 -15.334 -0.923 1.00 90.50 84 ILE A N 1
ATOM 691 C CA . ILE A 1 84 ? 1.152 -15.423 -2.319 1.00 90.50 84 ILE A CA 1
ATOM 692 C C . ILE A 1 84 ? 2.622 -15.025 -2.396 1.00 90.50 84 ILE A C 1
ATOM 694 O O . ILE A 1 84 ? 3.063 -14.071 -1.755 1.00 90.50 84 ILE A O 1
ATOM 698 N N . SER A 1 85 ? 3.412 -15.744 -3.192 1.00 89.81 85 SER A N 1
ATOM 699 C CA . SER A 1 85 ? 4.809 -15.361 -3.400 1.00 89.81 85 SER A CA 1
ATOM 700 C C . SER A 1 85 ? 4.916 -14.013 -4.127 1.00 89.81 85 SER A C 1
ATOM 702 O O . SER A 1 85 ? 4.072 -13.650 -4.951 1.00 89.81 85 SER A O 1
ATOM 704 N N . ASN A 1 86 ? 6.003 -13.272 -3.887 1.00 88.75 86 ASN A N 1
ATOM 705 C CA . ASN A 1 86 ? 6.252 -11.999 -4.579 1.00 88.75 86 ASN A CA 1
ATOM 706 C C . ASN A 1 86 ? 6.227 -12.157 -6.106 1.00 88.75 86 ASN A C 1
ATOM 708 O O . ASN A 1 86 ? 5.782 -11.253 -6.811 1.00 88.75 86 ASN A O 1
ATOM 712 N N . GLN A 1 87 ? 6.728 -13.285 -6.616 1.00 88.75 87 GLN A N 1
ATOM 713 C CA . GLN A 1 87 ? 6.775 -13.552 -8.048 1.00 88.75 87 GLN A CA 1
ATOM 714 C C . GLN A 1 87 ? 5.367 -13.731 -8.623 1.00 88.75 87 GLN A C 1
ATOM 716 O O . GLN A 1 87 ? 4.987 -12.975 -9.517 1.00 88.75 87 GLN A O 1
ATOM 721 N N . GLN A 1 88 ? 4.572 -14.645 -8.056 1.00 89.56 88 GLN A N 1
ATOM 722 C CA . GLN A 1 88 ? 3.195 -14.893 -8.501 1.00 89.56 88 GLN A CA 1
ATOM 723 C C . GLN A 1 88 ? 2.330 -13.637 -8.393 1.00 89.56 88 GLN A C 1
ATOM 725 O O . GLN A 1 88 ? 1.554 -13.329 -9.299 1.00 89.56 88 GLN A O 1
ATOM 730 N N . CYS A 1 89 ? 2.495 -12.875 -7.310 1.00 90.19 89 CYS A N 1
ATOM 731 C CA . CYS A 1 89 ? 1.784 -11.621 -7.114 1.00 90.19 89 CYS A CA 1
ATOM 732 C C . CYS A 1 89 ? 2.121 -10.604 -8.217 1.00 90.19 89 CYS A C 1
ATOM 734 O O . CYS A 1 89 ? 1.222 -10.046 -8.845 1.00 90.19 89 CYS A O 1
ATOM 736 N N . ASN A 1 90 ? 3.409 -10.405 -8.518 1.00 89.44 90 ASN A N 1
ATOM 737 C CA . ASN A 1 90 ? 3.829 -9.477 -9.569 1.00 89.44 90 ASN A CA 1
ATOM 738 C C . ASN A 1 90 ? 3.352 -9.914 -10.960 1.00 89.44 90 ASN A C 1
ATOM 740 O O . ASN A 1 90 ? 2.921 -9.071 -11.743 1.00 89.44 90 ASN A O 1
ATOM 744 N N . GLU A 1 91 ? 3.419 -11.204 -11.288 1.00 90.56 91 GLU A N 1
ATOM 745 C CA . GLU A 1 91 ? 2.936 -11.719 -12.575 1.00 90.56 91 GLU A CA 1
ATOM 746 C C . GLU A 1 91 ? 1.429 -11.496 -12.743 1.00 90.56 91 GLU A C 1
ATOM 748 O O . GLU 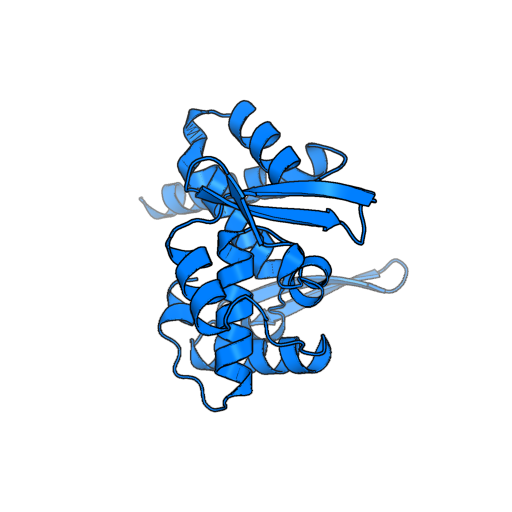A 1 91 ? 0.993 -10.949 -13.760 1.00 90.56 91 GLU A O 1
ATOM 753 N N . SER A 1 92 ? 0.649 -11.834 -11.715 1.00 90.38 92 SER A N 1
ATOM 754 C CA . SER A 1 92 ? -0.807 -11.648 -11.692 1.00 90.38 92 SER A CA 1
ATOM 755 C C . SER A 1 92 ? -1.187 -10.170 -11.790 1.00 90.38 92 SER A C 1
ATOM 757 O O . SER A 1 92 ? -2.033 -9.790 -12.599 1.00 90.38 92 SER A O 1
ATOM 759 N N . LEU A 1 93 ? -0.485 -9.292 -11.066 1.00 89.75 93 LEU A N 1
ATOM 760 C CA . LEU A 1 93 ? -0.739 -7.853 -11.114 1.00 89.75 93 LEU A CA 1
ATOM 761 C C . LEU A 1 93 ? -0.448 -7.251 -12.497 1.00 89.75 93 LEU A C 1
ATOM 763 O O . LEU A 1 93 ? -1.188 -6.380 -12.955 1.00 89.75 93 LEU A O 1
ATOM 767 N N . LYS A 1 94 ? 0.592 -7.724 -13.195 1.00 90.62 94 LYS A N 1
ATOM 768 C CA . LYS A 1 94 ? 0.871 -7.303 -14.577 1.00 90.62 94 LYS A CA 1
ATOM 769 C C . LYS A 1 94 ? -0.212 -7.777 -15.544 1.00 90.62 94 LYS A C 1
ATOM 771 O O . LYS A 1 94 ? -0.601 -7.004 -16.420 1.00 90.62 94 LYS A O 1
ATOM 776 N N . ARG A 1 95 ? -0.717 -9.010 -15.387 1.00 88.44 95 ARG A N 1
ATOM 777 C CA . ARG A 1 95 ? -1.850 -9.518 -16.184 1.00 88.44 95 ARG A CA 1
ATOM 778 C C . ARG A 1 95 ? -3.094 -8.658 -15.977 1.00 88.44 95 ARG A C 1
ATOM 780 O O . ARG A 1 95 ? -3.644 -8.160 -16.957 1.00 88.44 95 ARG A O 1
ATOM 787 N N . LEU A 1 96 ? -3.463 -8.404 -14.722 1.00 87.88 96 LEU A N 1
ATOM 788 C CA . LEU A 1 96 ? -4.596 -7.550 -14.357 1.00 87.88 96 LEU A CA 1
ATOM 789 C C . LEU A 1 96 ? -4.445 -6.125 -14.901 1.00 87.88 96 LEU A C 1
ATOM 791 O O . LEU A 1 96 ? -5.361 -5.601 -15.526 1.00 87.88 96 LEU A O 1
ATOM 795 N N . ALA A 1 97 ? -3.274 -5.503 -14.738 1.00 87.00 97 ALA A N 1
ATOM 796 C CA . ALA A 1 97 ? -3.028 -4.151 -15.240 1.00 87.00 97 ALA A CA 1
ATOM 797 C C . ALA A 1 97 ? -3.064 -4.071 -16.775 1.00 87.00 97 ALA A C 1
ATOM 799 O O . ALA A 1 97 ? -3.512 -3.066 -17.337 1.00 87.00 97 ALA A O 1
ATOM 800 N N . ARG A 1 98 ? -2.616 -5.129 -17.462 1.00 86.94 98 ARG A N 1
ATOM 801 C CA . ARG A 1 98 ? -2.719 -5.244 -18.920 1.00 86.94 98 ARG A CA 1
ATOM 802 C C . ARG A 1 98 ? -4.178 -5.393 -19.357 1.00 86.94 98 ARG A C 1
ATOM 804 O O . ARG A 1 98 ? -4.580 -4.716 -20.303 1.00 86.94 98 ARG A O 1
ATOM 811 N N . ALA A 1 99 ? -4.961 -6.219 -18.658 1.00 84.25 99 ALA A N 1
ATOM 812 C CA . ALA A 1 99 ? -6.395 -6.396 -18.902 1.00 84.25 99 ALA A CA 1
ATOM 813 C C . ALA A 1 99 ? -7.182 -5.095 -18.663 1.00 84.25 99 ALA A C 1
ATOM 815 O O . ALA A 1 99 ? -8.003 -4.711 -19.492 1.00 84.25 99 ALA A O 1
ATOM 816 N N . ALA A 1 100 ? -6.825 -4.344 -17.618 1.00 83.88 100 ALA A N 1
ATOM 817 C CA . ALA A 1 100 ? -7.353 -3.013 -17.303 1.00 83.88 100 ALA A CA 1
ATOM 818 C C . ALA A 1 100 ? -6.872 -1.898 -18.260 1.00 83.88 100 ALA A C 1
ATOM 820 O O . ALA A 1 100 ? -7.138 -0.719 -18.032 1.00 83.88 100 ALA A O 1
ATOM 821 N N . LYS A 1 101 ? -6.135 -2.242 -19.328 1.00 83.94 101 LYS A N 1
ATOM 822 C CA . LYS A 1 101 ? -5.626 -1.315 -20.355 1.00 83.94 101 LYS A CA 1
ATOM 823 C C . LYS A 1 101 ? -4.790 -0.155 -19.785 1.00 83.94 101 LYS A C 1
ATOM 825 O O . LYS A 1 101 ? -4.757 0.934 -20.360 1.00 83.94 101 LYS A O 1
ATOM 830 N N . ILE A 1 102 ? -4.037 -0.390 -18.707 1.00 80.50 102 ILE A N 1
ATOM 831 C CA . ILE A 1 102 ? -3.150 0.614 -18.096 1.00 80.50 102 ILE A CA 1
ATOM 832 C C . ILE A 1 102 ? -1.870 0.759 -18.942 1.00 80.50 102 ILE A C 1
ATOM 834 O O . ILE A 1 102 ? -0.803 0.241 -18.606 1.00 80.50 102 ILE A O 1
ATOM 838 N N . LYS A 1 103 ? -1.977 1.468 -20.071 1.00 80.38 103 LYS A N 1
ATOM 839 C CA . LYS A 1 103 ? -0.909 1.612 -21.083 1.00 80.38 103 LYS A CA 1
ATOM 840 C C . LYS A 1 103 ? -0.125 2.924 -21.021 1.00 80.38 103 LYS A C 1
ATOM 842 O O . LYS A 1 103 ? 0.727 3.168 -21.867 1.00 80.38 103 LYS A O 1
ATOM 847 N N . SER A 1 104 ? -0.391 3.789 -20.040 1.00 79.19 104 SER A N 1
ATOM 848 C CA . SER A 1 104 ? 0.370 5.043 -19.926 1.00 79.19 104 SER A CA 1
ATOM 849 C C . SER A 1 104 ? 1.867 4.747 -19.807 1.00 79.19 104 SER A C 1
ATOM 851 O O . SER A 1 104 ? 2.272 3.868 -19.046 1.00 79.19 104 SER A O 1
ATOM 853 N N . LYS A 1 105 ? 2.681 5.451 -20.596 1.00 84.31 105 LYS A N 1
ATOM 854 C CA . LYS A 1 105 ? 4.136 5.294 -20.580 1.00 84.31 105 LYS A CA 1
ATOM 855 C C . LYS A 1 105 ? 4.715 5.949 -19.331 1.00 84.31 105 LYS A C 1
ATOM 857 O O . LYS A 1 105 ? 4.212 6.969 -18.859 1.00 84.31 105 LY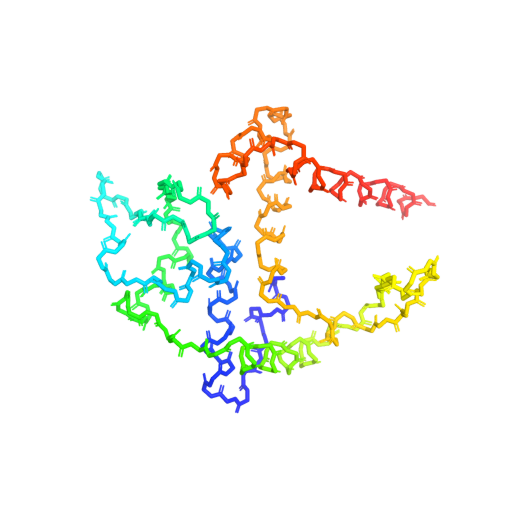S A O 1
ATOM 862 N N . THR A 1 106 ? 5.755 5.344 -18.782 1.00 81.19 106 THR A N 1
ATOM 863 C CA . THR A 1 106 ? 6.498 5.848 -17.634 1.00 81.19 106 THR A CA 1
ATOM 864 C C . THR A 1 106 ? 7.967 5.499 -17.792 1.00 81.19 106 THR A C 1
ATOM 866 O O . THR A 1 106 ? 8.324 4.444 -18.314 1.00 81.19 106 THR A O 1
ATOM 869 N N . GLU A 1 107 ? 8.821 6.388 -17.314 1.00 82.81 107 GLU A N 1
ATOM 870 C CA . GLU A 1 107 ? 10.259 6.170 -17.306 1.00 82.81 107 GLU A CA 1
ATOM 871 C C . GLU A 1 107 ? 10.670 5.418 -16.045 1.00 82.81 107 GLU A C 1
ATOM 873 O O . GLU A 1 107 ? 10.165 5.674 -14.945 1.00 82.81 107 GLU A O 1
ATOM 878 N N . ARG A 1 108 ? 11.607 4.488 -16.198 1.00 79.94 108 ARG A N 1
ATOM 879 C CA . ARG A 1 108 ? 12.302 3.842 -15.095 1.00 79.94 108 ARG A CA 1
ATOM 880 C C . ARG A 1 108 ? 13.785 4.125 -15.244 1.00 79.94 108 ARG A C 1
ATOM 882 O O . ARG A 1 108 ? 14.425 3.675 -16.186 1.00 79.94 108 ARG A O 1
ATOM 889 N N . VAL A 1 109 ? 14.320 4.854 -14.274 1.00 82.00 109 VAL A N 1
ATOM 890 C CA . VAL A 1 109 ? 15.751 5.130 -14.182 1.00 82.00 109 VAL A CA 1
ATOM 891 C C . VAL A 1 109 ? 16.420 3.981 -13.436 1.00 82.00 109 VAL A C 1
ATOM 893 O O . VAL A 1 109 ? 15.983 3.599 -12.346 1.00 82.00 109 VAL A O 1
ATOM 896 N N . ARG A 1 110 ? 17.485 3.434 -14.012 1.00 82.38 110 ARG A N 1
ATOM 897 C CA . ARG A 1 110 ? 18.405 2.503 -13.359 1.00 82.38 110 ARG A CA 1
ATOM 898 C C . ARG A 1 110 ? 19.821 3.046 -13.473 1.00 82.38 110 ARG A C 1
ATOM 900 O O . ARG A 1 110 ? 20.152 3.727 -14.434 1.00 82.38 110 ARG A O 1
ATOM 907 N N . TYR A 1 111 ? 20.652 2.721 -12.495 1.00 82.62 111 TYR A N 1
ATOM 908 C CA . TYR A 1 111 ? 22.080 3.006 -12.548 1.00 82.62 111 TYR A CA 1
ATOM 909 C C . TYR A 1 111 ? 22.819 1.700 -12.827 1.00 82.62 111 TYR A C 1
ATOM 911 O O . TYR A 1 111 ? 22.569 0.698 -12.150 1.00 82.62 111 TYR A O 1
ATOM 919 N N . ARG A 1 112 ? 23.695 1.694 -13.832 1.00 82.31 112 ARG A N 1
ATOM 920 C CA . ARG A 1 112 ? 24.616 0.586 -14.116 1.00 82.31 112 ARG A CA 1
ATOM 921 C C . ARG A 1 112 ? 26.035 1.142 -14.021 1.00 82.31 112 ARG A C 1
ATOM 923 O O . ARG A 1 112 ? 26.506 1.807 -14.934 1.00 82.31 112 ARG A O 1
ATOM 930 N N . GLY A 1 113 ? 26.688 0.927 -12.879 1.00 84.88 113 GLY A N 1
ATOM 931 C CA . GLY A 1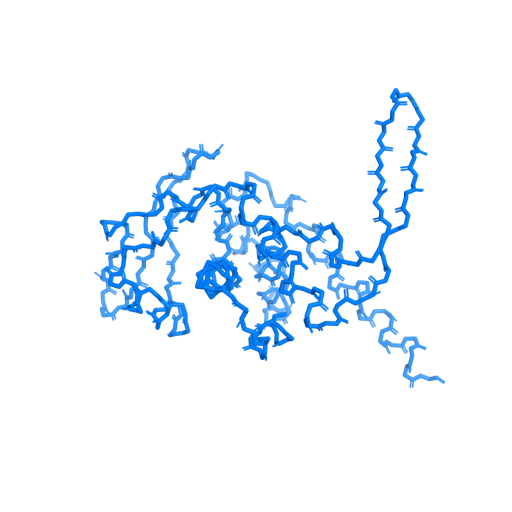 113 ? 27.912 1.662 -12.541 1.00 84.88 113 GLY A CA 1
ATOM 932 C C . GLY A 1 113 ? 27.616 3.158 -12.390 1.00 84.88 113 GLY A C 1
ATOM 933 O O . GLY A 1 113 ? 26.666 3.523 -11.698 1.00 84.88 113 GLY A O 1
ATOM 934 N N . ASN A 1 114 ? 28.385 4.007 -13.076 1.00 85.00 114 ASN A N 1
ATOM 935 C CA . ASN A 1 114 ? 28.165 5.460 -13.109 1.00 85.00 114 ASN A CA 1
ATOM 936 C C . ASN A 1 114 ? 27.177 5.913 -14.198 1.00 85.00 114 ASN A C 1
ATOM 938 O O . ASN A 1 114 ? 26.853 7.097 -14.273 1.00 85.00 114 ASN A O 1
ATOM 942 N N . GLU A 1 115 ? 26.680 5.003 -15.037 1.00 83.00 115 GLU A N 1
ATOM 943 C CA . GLU A 1 115 ? 25.761 5.357 -16.115 1.00 83.00 115 GLU A CA 1
ATOM 944 C C . GLU A 1 115 ? 24.310 5.349 -15.639 1.00 83.00 115 GLU A C 1
ATOM 946 O O . GLU A 1 115 ? 23.809 4.365 -15.079 1.00 83.00 115 GLU A O 1
ATOM 951 N N . ARG A 1 116 ? 23.615 6.460 -15.898 1.00 86.69 116 ARG A N 1
ATOM 952 C CA . ARG A 1 116 ? 22.172 6.587 -15.703 1.00 86.69 116 ARG A CA 1
ATOM 953 C C . ARG A 1 116 ? 21.459 6.093 -16.961 1.00 86.69 116 ARG A C 1
ATOM 955 O O . ARG A 1 116 ? 21.460 6.773 -17.981 1.00 86.69 116 ARG A O 1
ATOM 962 N N . ILE A 1 117 ? 20.814 4.938 -16.863 1.00 86.00 117 ILE A N 1
ATOM 963 C CA . ILE A 1 117 ? 20.014 4.342 -17.933 1.00 86.00 117 ILE A CA 1
ATOM 964 C C . ILE A 1 117 ? 18.545 4.688 -17.681 1.00 86.00 117 ILE A C 1
ATOM 966 O O . ILE A 1 117 ? 17.985 4.335 -16.641 1.00 86.00 117 ILE A O 1
ATOM 970 N N . THR A 1 118 ? 17.915 5.374 -18.632 1.00 86.94 118 THR A N 1
ATOM 971 C CA . THR A 1 118 ? 16.476 5.663 -18.607 1.00 86.94 118 THR A CA 1
ATOM 972 C C . THR A 1 118 ? 15.777 4.780 -19.628 1.00 86.94 118 THR A C 1
ATOM 974 O O . THR A 1 118 ? 16.036 4.883 -20.823 1.00 86.94 118 THR A O 1
ATOM 977 N N . GLU A 1 119 ? 14.875 3.925 -19.159 1.00 87.50 119 GLU A N 1
ATOM 978 C CA . GLU A 1 119 ? 14.068 3.053 -20.012 1.00 87.50 119 GLU A CA 1
ATOM 979 C C . GLU A 1 119 ? 12.597 3.475 -19.943 1.00 87.50 119 GLU A C 1
ATOM 981 O O . GLU A 1 119 ? 12.067 3.739 -18.860 1.00 87.50 119 GLU A O 1
ATOM 986 N N . VAL A 1 120 ? 11.920 3.520 -21.090 1.00 86.25 120 VAL A N 1
ATOM 987 C CA . VAL A 1 120 ? 10.488 3.831 -21.171 1.00 86.25 120 VAL A CA 1
ATOM 988 C C . VAL A 1 120 ? 9.697 2.527 -21.210 1.00 86.25 120 VAL A C 1
ATOM 990 O O . VAL A 1 120 ? 9.881 1.712 -22.110 1.00 86.25 120 VAL A O 1
ATOM 993 N N . PHE A 1 121 ? 8.779 2.353 -20.262 1.00 85.75 121 PHE A N 1
ATOM 994 C CA . PHE A 1 121 ? 7.883 1.199 -20.185 1.00 85.75 121 PHE A CA 1
ATOM 995 C C . PHE A 1 121 ? 6.423 1.646 -20.160 1.00 85.75 121 PHE A C 1
ATOM 997 O O . PHE A 1 121 ? 6.095 2.728 -19.673 1.00 85.75 121 PHE A O 1
ATOM 1004 N N . GLU A 1 122 ? 5.511 0.795 -20.618 1.00 87.19 122 GLU A N 1
ATOM 1005 C CA . GLU A 1 122 ? 4.097 0.939 -20.277 1.00 87.19 122 GLU A CA 1
ATOM 1006 C C . GLU A 1 122 ? 3.897 0.588 -18.792 1.00 87.19 122 GLU A C 1
ATOM 1008 O O . GLU A 1 122 ? 4.508 -0.348 -18.270 1.00 87.19 122 GLU A O 1
ATOM 1013 N N . LYS A 1 123 ? 3.033 1.322 -18.080 1.00 84.81 123 LYS A N 1
ATOM 1014 C CA . LYS A 1 123 ? 2.838 1.150 -16.628 1.00 84.81 123 LYS A CA 1
ATOM 1015 C C . LYS A 1 123 ? 2.504 -0.286 -16.228 1.00 84.81 123 LYS A C 1
ATOM 1017 O O . LYS A 1 123 ? 3.023 -0.753 -15.214 1.00 84.81 123 LYS A O 1
ATOM 1022 N N . TRP A 1 124 ? 1.700 -1.003 -17.017 1.00 86.50 124 TRP A N 1
ATOM 1023 C CA . TRP A 1 124 ? 1.383 -2.405 -16.731 1.00 86.50 124 TRP A CA 1
ATOM 1024 C C . TRP A 1 124 ? 2.624 -3.311 -16.693 1.00 86.50 124 TRP A C 1
ATOM 1026 O O . TRP A 1 124 ? 2.599 -4.322 -16.001 1.00 86.50 124 TRP A O 1
ATOM 1036 N N . GLN A 1 125 ? 3.725 -2.967 -17.372 1.00 85.12 125 GLN A N 1
ATOM 1037 C CA . GLN A 1 125 ? 4.940 -3.794 -17.412 1.00 85.12 125 GLN A CA 1
ATOM 1038 C C . GLN A 1 125 ? 5.743 -3.735 -16.107 1.00 85.12 125 GLN A C 1
ATOM 1040 O O . GLN A 1 125 ? 6.486 -4.672 -15.786 1.00 85.12 125 GLN A O 1
ATOM 1045 N N . ILE A 1 126 ? 5.610 -2.635 -15.361 1.00 86.94 126 ILE A N 1
ATOM 1046 C CA . ILE A 1 126 ? 6.430 -2.342 -14.178 1.00 86.94 126 ILE A CA 1
ATOM 1047 C C . ILE A 1 126 ? 5.617 -2.152 -12.893 1.00 86.94 126 ILE A C 1
ATOM 1049 O O . ILE A 1 126 ? 6.193 -1.826 -11.854 1.00 86.94 126 ILE A O 1
ATOM 1053 N N . ILE A 1 127 ? 4.299 -2.353 -12.946 1.00 87.38 127 ILE A N 1
ATOM 1054 C CA . ILE A 1 127 ? 3.441 -2.297 -11.764 1.00 87.38 127 ILE A CA 1
ATOM 1055 C C . ILE A 1 127 ? 3.848 -3.381 -10.755 1.00 87.38 127 ILE A C 1
ATOM 1057 O O . ILE A 1 127 ? 4.200 -4.503 -11.116 1.00 87.38 127 ILE A O 1
ATOM 1061 N N . THR A 1 128 ? 3.821 -3.020 -9.475 1.00 90.50 128 THR A N 1
ATOM 1062 C CA . THR A 1 128 ? 4.107 -3.913 -8.344 1.00 90.50 128 THR A CA 1
ATOM 1063 C C . THR A 1 128 ? 3.190 -3.553 -7.180 1.00 90.50 128 THR A C 1
ATOM 1065 O O . THR A 1 128 ? 2.607 -2.464 -7.157 1.00 90.50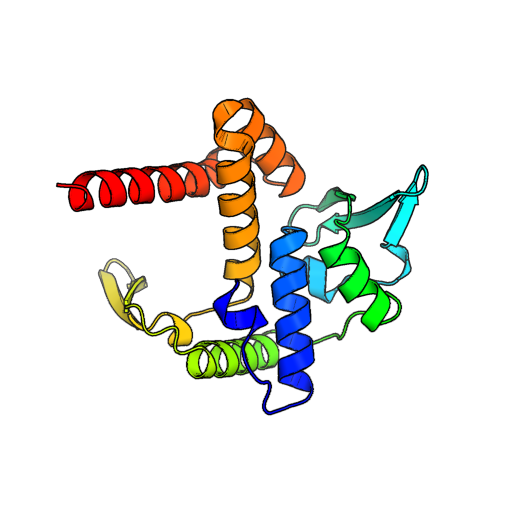 128 THR A O 1
ATOM 1068 N N . MET A 1 129 ? 3.126 -4.410 -6.160 1.00 90.06 129 MET A N 1
ATOM 1069 C CA . MET A 1 129 ? 2.368 -4.133 -4.932 1.00 90.06 129 MET A CA 1
ATOM 1070 C C . MET A 1 129 ? 2.806 -2.856 -4.205 1.00 90.06 129 MET A C 1
ATOM 1072 O O . MET A 1 129 ? 2.031 -2.279 -3.447 1.00 90.06 129 MET A O 1
ATOM 1076 N N . HIS A 1 130 ? 4.020 -2.353 -4.458 1.00 88.25 130 HIS A N 1
ATOM 1077 C CA . HIS A 1 130 ? 4.464 -1.075 -3.899 1.00 88.25 130 HIS A CA 1
ATOM 1078 C C . HIS A 1 130 ? 3.559 0.091 -4.331 1.00 88.25 130 HIS A C 1
ATOM 1080 O O . HIS A 1 130 ? 3.355 1.039 -3.574 1.00 88.25 130 HIS A O 1
ATOM 1086 N N . ILE A 1 131 ? 2.965 0.001 -5.525 1.00 89.56 131 ILE A N 1
ATOM 1087 C CA . ILE A 1 131 ? 2.051 1.019 -6.050 1.00 89.56 131 ILE A CA 1
ATOM 1088 C C . ILE A 1 131 ? 0.781 1.128 -5.201 1.00 89.56 131 ILE A C 1
ATOM 1090 O O . ILE A 1 131 ? 0.239 2.226 -5.089 1.00 89.56 131 ILE A O 1
ATOM 1094 N N . ALA A 1 132 ? 0.347 0.055 -4.535 1.00 90.75 132 ALA A N 1
ATOM 1095 C CA . ALA A 1 132 ? -0.817 0.102 -3.655 1.00 90.75 132 ALA A CA 1
ATOM 1096 C C . ALA A 1 132 ? -0.609 1.096 -2.501 1.00 90.75 132 ALA A C 1
ATOM 1098 O O . ALA A 1 132 ? -1.414 1.999 -2.280 1.00 90.75 132 ALA A O 1
ATOM 1099 N N . ARG A 1 133 ? 0.551 1.016 -1.844 1.00 90.56 133 ARG A N 1
ATOM 1100 C CA . ARG A 1 133 ? 0.936 1.940 -0.772 1.00 90.56 133 ARG A CA 1
ATOM 1101 C C . ARG A 1 133 ? 1.118 3.379 -1.258 1.00 90.56 133 ARG A C 1
ATOM 1103 O O . ARG A 1 133 ? 0.715 4.303 -0.557 1.00 90.56 133 ARG A O 1
ATOM 1110 N N . HIS A 1 134 ? 1.689 3.582 -2.450 1.00 90.31 134 HIS A N 1
ATOM 1111 C CA . HIS A 1 134 ? 1.750 4.922 -3.052 1.00 90.31 134 HIS A CA 1
ATOM 1112 C C . HIS A 1 134 ? 0.359 5.488 -3.315 1.00 90.31 134 HIS A C 1
ATOM 1114 O O . HIS A 1 134 ? 0.106 6.657 -3.042 1.00 90.31 134 HIS A O 1
ATOM 1120 N N . THR A 1 135 ? -0.540 4.647 -3.822 1.00 90.88 135 THR A N 1
ATOM 1121 C CA . THR A 1 135 ? -1.924 5.027 -4.101 1.00 90.88 135 THR A CA 1
ATOM 1122 C C . THR A 1 135 ? -2.620 5.463 -2.816 1.00 90.88 135 THR A C 1
ATOM 1124 O O . THR A 1 135 ? -3.189 6.551 -2.794 1.00 90.88 135 THR A O 1
ATOM 1127 N N . PHE A 1 136 ? -2.490 4.685 -1.734 1.00 92.75 136 PHE A N 1
ATOM 1128 C CA . PHE A 1 136 ? -2.988 5.064 -0.408 1.00 92.75 136 PHE A CA 1
ATOM 1129 C C . PHE A 1 136 ? -2.449 6.431 0.034 1.00 92.75 136 PHE A C 1
ATOM 1131 O O . PHE A 1 136 ? -3.215 7.313 0.408 1.00 92.75 136 PHE A O 1
ATOM 1138 N N . ALA A 1 137 ? -1.129 6.621 -0.037 1.00 91.56 137 ALA A N 1
ATOM 1139 C CA . ALA A 1 137 ? -0.470 7.838 0.419 1.00 91.56 137 ALA A CA 1
ATOM 1140 C C . ALA A 1 137 ? -0.928 9.085 -0.353 1.00 91.56 137 ALA A C 1
ATOM 1142 O O . ALA A 1 137 ? -1.277 10.098 0.254 1.00 91.56 137 ALA A O 1
ATOM 1143 N N . CYS A 1 138 ? -0.972 9.005 -1.685 1.00 90.56 138 CYS A N 1
ATOM 1144 C CA . CYS A 1 138 ? -1.451 10.104 -2.517 1.00 90.56 138 CYS A CA 1
ATOM 1145 C C . CYS A 1 138 ? -2.932 10.399 -2.255 1.00 90.56 138 CYS A C 1
ATOM 1147 O O . CYS A 1 138 ? -3.301 11.562 -2.124 1.00 90.56 138 CYS A O 1
ATOM 1149 N N . GLU A 1 139 ? -3.775 9.370 -2.141 1.00 90.88 139 GLU A N 1
ATOM 1150 C CA . GLU A 1 139 ? -5.208 9.547 -1.893 1.00 90.88 139 GLU A CA 1
ATOM 1151 C C . GLU A 1 139 ? -5.488 10.159 -0.516 1.00 90.88 139 GLU A C 1
ATOM 1153 O O . GLU A 1 139 ? -6.281 11.094 -0.396 1.00 90.88 139 GLU A O 1
ATOM 1158 N N . PHE A 1 140 ? -4.773 9.703 0.515 1.00 91.44 140 PHE A N 1
ATOM 1159 C CA . PHE A 1 140 ? -4.839 10.286 1.849 1.00 91.44 140 PHE A CA 1
ATOM 1160 C C . PHE A 1 140 ? -4.486 11.778 1.821 1.00 91.44 140 PHE A C 1
ATOM 1162 O O . PHE A 1 140 ? -5.238 12.595 2.355 1.00 91.44 140 PHE A O 1
ATOM 1169 N N . LEU A 1 141 ? -3.377 12.158 1.173 1.00 91.19 141 LEU A N 1
ATOM 1170 C CA . LEU A 1 141 ? -2.976 13.566 1.094 1.00 91.19 141 LEU A CA 1
ATOM 1171 C C . LEU A 1 141 ? -3.936 14.405 0.253 1.00 91.19 141 LEU A C 1
ATOM 1173 O O . LEU A 1 141 ? -4.187 15.549 0.618 1.00 91.19 141 LEU A O 1
ATOM 1177 N N . ARG A 1 142 ? -4.499 13.866 -0.838 1.00 88.50 142 ARG A N 1
ATOM 1178 C CA . ARG A 1 142 ? -5.501 14.587 -1.642 1.00 88.50 142 ARG A CA 1
ATOM 1179 C C . ARG A 1 142 ? -6.727 14.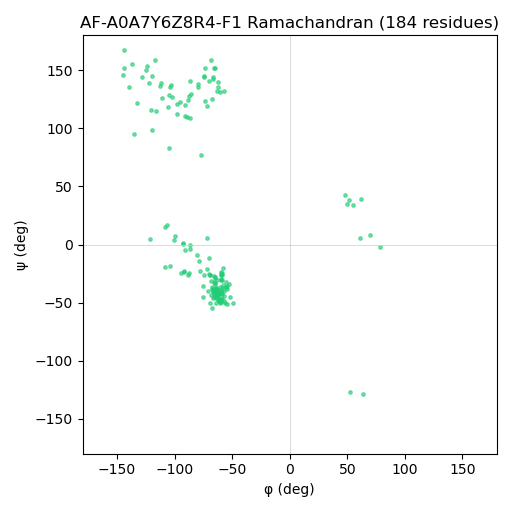941 -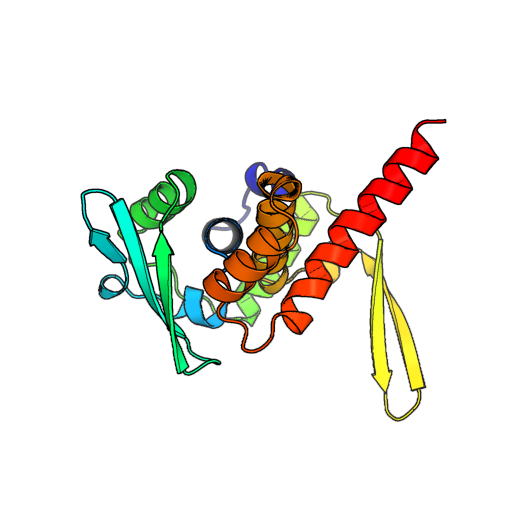0.809 1.00 88.50 142 ARG A C 1
ATOM 1181 O O . ARG A 1 142 ? -7.142 16.097 -0.814 1.00 88.50 142 ARG A O 1
ATOM 1188 N N . ARG A 1 143 ? -7.257 13.979 -0.048 1.00 88.81 143 ARG A N 1
ATOM 1189 C CA . ARG A 1 143 ? -8.439 14.184 0.809 1.00 88.81 143 ARG A CA 1
ATOM 1190 C C . ARG A 1 143 ? -8.174 15.113 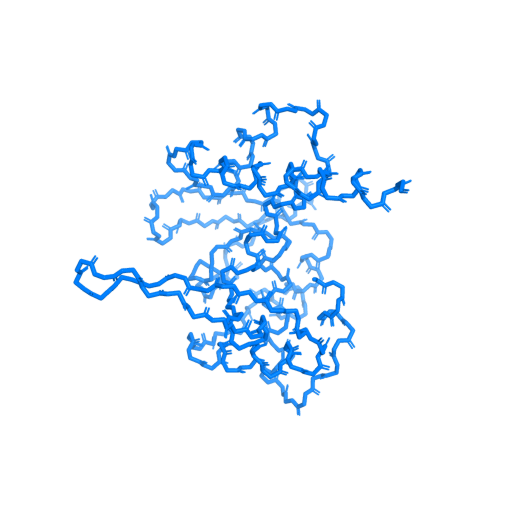1.987 1.00 88.81 143 ARG A C 1
ATOM 1192 O O . ARG A 1 143 ? -9.067 15.839 2.398 1.00 88.81 143 ARG A O 1
ATOM 1199 N N . ASN A 1 144 ? -6.948 15.113 2.504 1.00 89.56 144 ASN A N 1
ATOM 1200 C CA . ASN A 1 144 ? -6.573 15.873 3.696 1.00 89.56 144 ASN A CA 1
ATOM 1201 C C . ASN A 1 144 ? -5.711 17.104 3.378 1.00 89.56 144 ASN A C 1
ATOM 1203 O O . ASN A 1 144 ? -5.065 17.655 4.270 1.00 89.56 144 ASN A O 1
ATOM 1207 N N . LYS A 1 145 ? -5.684 17.556 2.117 1.00 83.50 145 LYS A N 1
ATOM 1208 C CA . LYS A 1 145 ? -4.770 18.612 1.653 1.00 83.50 145 LYS A CA 1
ATOM 1209 C C . LYS A 1 145 ? -4.923 19.921 2.429 1.00 83.50 145 LYS A C 1
ATOM 1211 O O . LYS A 1 145 ? -3.924 20.589 2.686 1.00 83.50 145 LYS A O 1
ATOM 1216 N N . ALA A 1 146 ? -6.149 20.257 2.836 1.00 85.75 146 ALA A N 1
ATOM 1217 C CA . ALA A 1 146 ? -6.452 21.447 3.633 1.00 85.75 146 ALA A CA 1
ATOM 1218 C C . ALA A 1 146 ? -5.710 21.478 4.983 1.00 85.75 146 ALA A C 1
ATOM 1220 O O . ALA A 1 146 ? -5.443 22.551 5.513 1.00 85.75 146 ALA A O 1
ATOM 1221 N N . HIS A 1 147 ? -5.317 20.316 5.514 1.00 86.56 147 HIS A N 1
ATOM 1222 C CA . HIS A 1 147 ? -4.585 20.203 6.776 1.00 86.56 147 HIS A CA 1
ATOM 1223 C C . HIS A 1 147 ? -3.058 20.337 6.618 1.00 86.56 147 HIS A C 1
ATOM 1225 O O . HIS A 1 147 ? -2.331 20.258 7.611 1.00 86.56 147 HIS A O 1
ATOM 1231 N N . GLY A 1 148 ? -2.549 20.531 5.394 1.00 86.31 148 GLY A N 1
ATOM 1232 C CA . GLY A 1 148 ? -1.147 20.863 5.128 1.00 86.31 148 GLY A CA 1
ATOM 1233 C C . GLY A 1 148 ? -0.141 19.912 5.789 1.00 86.31 148 GLY A C 1
ATOM 1234 O O . GLY A 1 148 ? -0.217 18.689 5.646 1.00 86.31 148 GLY A O 1
ATOM 1235 N N . LEU A 1 149 ? 0.804 20.480 6.546 1.00 86.12 149 LEU A N 1
ATOM 1236 C CA . LEU A 1 149 ? 1.868 19.734 7.228 1.00 86.12 149 LEU A CA 1
ATOM 1237 C C . LEU A 1 149 ? 1.333 18.698 8.234 1.00 86.12 149 LEU A C 1
ATOM 1239 O O . LEU A 1 149 ? 1.966 17.660 8.431 1.00 86.12 149 LEU A O 1
ATOM 1243 N N . SER A 1 150 ? 0.168 18.936 8.843 1.00 88.19 150 SER A N 1
ATOM 1244 C CA . SER A 1 150 ? -0.446 17.986 9.779 1.00 88.19 150 SER A CA 1
ATOM 1245 C C . SER A 1 150 ? -0.883 16.701 9.072 1.00 88.19 150 SER A C 1
ATOM 1247 O O . SER A 1 150 ? -0.647 15.614 9.595 1.00 88.19 150 SER A O 1
ATOM 1249 N N . ALA A 1 151 ? -1.412 16.798 7.845 1.00 89.56 151 ALA A N 1
ATOM 1250 C CA . ALA A 1 151 ? -1.716 15.618 7.031 1.00 89.56 151 ALA A CA 1
ATOM 1251 C C . ALA A 1 151 ? -0.446 14.837 6.666 1.00 89.56 151 ALA A C 1
ATOM 1253 O O . ALA A 1 151 ? -0.440 13.608 6.700 1.00 89.56 151 ALA A O 1
ATOM 1254 N N . LEU A 1 152 ? 0.653 15.534 6.361 1.00 88.62 152 LEU A N 1
ATOM 1255 C CA . LEU A 1 152 ? 1.927 14.887 6.047 1.00 88.62 152 LEU A CA 1
ATOM 1256 C C . LEU A 1 152 ? 2.491 14.110 7.249 1.00 88.62 152 LEU A C 1
ATOM 1258 O O . LEU A 1 152 ? 2.969 12.984 7.085 1.00 88.62 152 LEU A O 1
ATOM 1262 N N . LYS A 1 153 ? 2.415 14.690 8.455 1.00 89.19 153 LYS A N 1
ATOM 1263 C CA . LYS A 1 153 ? 2.832 14.032 9.704 1.00 89.19 153 LYS A CA 1
ATOM 1264 C C . LYS A 1 153 ? 1.965 12.811 10.010 1.00 89.19 153 LYS A C 1
ATOM 1266 O O . LYS A 1 153 ? 2.517 11.724 10.170 1.00 89.19 153 LYS A O 1
ATOM 1271 N N . ALA A 1 154 ? 0.640 12.963 9.970 1.00 89.38 154 ALA A N 1
ATOM 1272 C CA . ALA A 1 154 ? -0.296 11.858 10.178 1.00 89.38 154 ALA A CA 1
ATOM 1273 C C . ALA A 1 154 ? -0.047 10.710 9.185 1.00 89.38 154 ALA A C 1
ATOM 1275 O O . ALA A 1 154 ? 0.047 9.548 9.577 1.00 89.38 154 ALA A O 1
ATOM 1276 N N . LEU A 1 155 ? 0.163 11.023 7.900 1.00 90.56 155 LEU A N 1
ATOM 1277 C CA . LEU A 1 155 ? 0.505 10.009 6.906 1.00 90.56 155 LEU A CA 1
ATOM 1278 C C . LEU A 1 155 ? 1.834 9.313 7.232 1.00 90.56 155 LEU A C 1
ATOM 1280 O O . LEU A 1 155 ? 1.944 8.096 7.096 1.00 90.56 155 LEU A O 1
ATOM 1284 N N . SER A 1 156 ? 2.851 10.065 7.655 1.00 89.50 156 SER A N 1
ATOM 1285 C CA . SER A 1 156 ? 4.152 9.506 8.036 1.00 89.50 156 SER A CA 1
ATOM 1286 C C . SER A 1 156 ? 4.034 8.492 9.179 1.00 89.50 156 SER A C 1
ATOM 1288 O O . SER A 1 156 ? 4.714 7.463 9.147 1.00 89.50 156 SER A O 1
ATOM 1290 N N . GLU A 1 157 ? 3.164 8.761 10.153 1.00 86.62 157 GLU A N 1
ATOM 1291 C CA . GLU A 1 157 ? 2.862 7.866 11.275 1.00 86.62 157 GLU A CA 1
ATOM 1292 C C . GLU A 1 157 ? 2.106 6.617 10.817 1.00 86.62 157 GLU A C 1
ATOM 1294 O O . GLU A 1 157 ? 2.573 5.507 11.072 1.00 86.62 157 GLU A O 1
ATOM 1299 N N . ILE A 1 158 ? 1.026 6.779 10.042 1.00 87.56 158 ILE A N 1
ATOM 1300 C CA . ILE A 1 158 ? 0.228 5.668 9.483 1.00 87.56 158 ILE A CA 1
ATOM 1301 C C . ILE A 1 158 ? 1.096 4.721 8.643 1.00 87.56 158 ILE A C 1
ATOM 1303 O O . ILE A 1 158 ? 0.957 3.496 8.678 1.00 87.56 158 ILE A O 1
ATOM 1307 N N . LEU A 1 159 ? 2.017 5.290 7.867 1.00 87.38 159 LEU A N 1
ATOM 1308 C CA . LEU A 1 159 ? 2.951 4.538 7.040 1.00 87.38 159 LEU A CA 1
ATOM 1309 C C . LEU A 1 159 ? 4.122 3.961 7.860 1.00 87.38 159 LEU A C 1
ATOM 1311 O O . LEU A 1 159 ? 4.853 3.096 7.363 1.00 87.38 159 LEU A O 1
ATOM 1315 N N . GLY A 1 160 ? 4.346 4.410 9.093 1.00 83.06 160 GLY A N 1
ATOM 1316 C CA . GLY A 1 160 ? 5.495 4.006 9.899 1.00 83.06 160 GLY A CA 1
ATOM 1317 C C . GLY A 1 160 ? 6.827 4.409 9.270 1.00 83.06 160 GLY A C 1
ATOM 1318 O O . GLY A 1 160 ? 7.778 3.619 9.261 1.00 83.06 160 GLY A O 1
ATOM 1319 N N . HIS A 1 161 ? 6.905 5.597 8.671 1.00 84.19 161 HIS A N 1
ATOM 1320 C CA . HIS A 1 161 ? 8.175 6.145 8.198 1.00 84.19 161 HIS A CA 1
ATOM 1321 C C . HIS A 1 161 ? 9.017 6.640 9.381 1.00 84.19 161 HIS A C 1
ATOM 1323 O O . HIS A 1 161 ? 8.506 7.098 10.401 1.00 84.19 161 HIS A O 1
ATOM 1329 N N . SER A 1 162 ? 10.337 6.489 9.286 1.00 78.31 162 SER A N 1
ATOM 1330 C CA . SER A 1 162 ? 11.282 7.025 10.277 1.00 78.31 162 SER A CA 1
ATOM 1331 C C . SER A 1 162 ? 11.521 8.523 10.102 1.00 78.31 162 SER A C 1
ATOM 1333 O O . SER A 1 162 ? 11.905 9.186 11.055 1.00 78.31 162 SER A O 1
ATOM 1335 N N . SER A 1 163 ? 11.275 9.052 8.903 1.00 81.38 163 SER A N 1
ATOM 1336 C CA . SER A 1 163 ? 11.441 10.462 8.570 1.00 81.38 163 SER A CA 1
ATOM 1337 C C . SER A 1 163 ? 10.297 10.933 7.678 1.00 81.38 163 SER A C 1
ATOM 1339 O O . SER A 1 163 ? 9.967 10.275 6.686 1.00 81.38 163 SER A O 1
ATOM 1341 N N . THR A 1 164 ? 9.752 12.110 7.988 1.00 79.38 164 THR A N 1
ATOM 1342 C CA . THR A 1 164 ? 8.735 12.799 7.178 1.00 79.38 164 THR A CA 1
ATOM 1343 C C . THR A 1 164 ? 9.229 13.114 5.769 1.00 79.38 164 THR A C 1
ATOM 1345 O O . THR A 1 164 ? 8.427 13.103 4.840 1.00 79.38 164 THR A O 1
ATOM 1348 N N . LYS A 1 165 ? 10.547 13.256 5.575 1.00 82.44 165 LYS A N 1
ATOM 1349 C CA . LYS A 1 165 ? 11.179 13.447 4.261 1.00 82.44 165 LYS A CA 1
ATOM 1350 C C . LYS A 1 165 ? 10.893 12.295 3.293 1.00 82.44 165 LYS A C 1
ATOM 1352 O O . LYS A 1 165 ? 10.766 12.494 2.092 1.00 82.44 165 LYS A O 1
ATOM 1357 N N . THR A 1 166 ? 10.712 11.079 3.816 1.00 81.19 166 THR A N 1
ATOM 1358 C CA . THR A 1 166 ? 10.294 9.919 3.001 1.00 81.19 166 THR A CA 1
ATOM 1359 C C . THR A 1 166 ? 8.848 10.062 2.520 1.00 81.19 166 THR A C 1
ATOM 1361 O O . THR A 1 166 ? 8.475 9.506 1.493 1.00 81.19 166 THR A O 1
ATOM 1364 N N . THR A 1 167 ? 8.023 10.806 3.256 1.00 86.75 167 THR A N 1
ATOM 1365 C CA . THR A 1 167 ? 6.609 11.052 2.952 1.00 86.75 167 THR A CA 1
ATOM 1366 C C . THR A 1 167 ? 6.425 12.262 2.021 1.00 86.75 167 THR A C 1
ATOM 1368 O O . THR A 1 167 ? 5.459 12.308 1.265 1.00 86.75 167 THR A O 1
ATOM 1371 N N . GLU A 1 168 ? 7.368 13.209 1.994 1.00 87.12 168 GLU A N 1
ATOM 1372 C CA . GLU A 1 168 ? 7.338 14.387 1.102 1.00 87.12 168 GLU A CA 1
ATOM 1373 C C . GLU A 1 168 ? 7.288 14.020 -0.389 1.00 87.12 168 GLU A C 1
ATOM 1375 O O . GLU A 1 168 ? 6.715 14.760 -1.188 1.00 87.12 168 GLU A O 1
ATOM 1380 N N . ILE A 1 169 ? 7.794 12.841 -0.772 1.00 86.38 169 ILE A N 1
ATOM 1381 C CA . ILE A 1 169 ? 7.711 12.353 -2.158 1.00 86.38 169 ILE A CA 1
ATOM 1382 C C . ILE A 1 169 ? 6.263 12.328 -2.671 1.00 86.38 169 ILE A C 1
ATOM 1384 O O . ILE A 1 169 ? 6.019 12.649 -3.832 1.00 86.38 169 ILE A O 1
ATOM 1388 N N . TYR A 1 170 ? 5.296 11.994 -1.809 1.00 85.50 170 TYR A N 1
ATOM 1389 C CA . TYR A 1 170 ? 3.882 11.935 -2.180 1.00 85.50 170 TYR A CA 1
ATOM 1390 C C . TYR A 1 170 ? 3.283 13.335 -2.307 1.00 85.50 170 TYR A C 1
ATOM 1392 O O . TYR A 1 170 ? 2.471 13.573 -3.197 1.00 85.50 170 TYR A O 1
ATOM 1400 N N . TRP A 1 171 ? 3.721 14.271 -1.460 1.00 84.06 171 TRP A N 1
ATOM 1401 C CA . TRP A 1 171 ? 3.313 15.674 -1.534 1.00 84.06 171 TRP A CA 1
ATOM 1402 C C . TRP A 1 171 ? 3.740 16.319 -2.859 1.00 84.06 171 TRP A C 1
ATOM 1404 O O . TRP A 1 171 ? 2.955 17.013 -3.510 1.00 84.06 171 TRP A O 1
ATOM 1414 N N . ASN A 1 172 ? 4.962 16.024 -3.305 1.00 83.81 172 ASN A N 1
ATOM 1415 C CA . ASN A 1 172 ? 5.476 16.502 -4.587 1.00 83.81 172 ASN A CA 1
ATOM 1416 C C . ASN A 1 172 ? 4.710 15.891 -5.770 1.00 83.81 172 ASN A C 1
ATOM 1418 O O . ASN A 1 172 ? 4.371 16.606 -6.711 1.00 83.81 172 ASN A O 1
ATOM 1422 N N . MET A 1 173 ? 4.363 14.598 -5.701 1.00 81.81 173 MET A N 1
ATOM 1423 C CA . MET A 1 173 ? 3.558 13.934 -6.737 1.00 81.81 173 MET A CA 1
ATOM 1424 C C . MET A 1 173 ? 2.177 14.581 -6.911 1.00 81.81 173 MET A C 1
ATOM 1426 O O . MET A 1 173 ? 1.794 14.890 -8.037 1.00 81.81 173 MET A O 1
ATOM 1430 N N . ILE A 1 174 ? 1.442 14.827 -5.819 1.00 80.31 174 ILE A N 1
ATOM 1431 C CA . ILE A 1 174 ? 0.101 15.438 -5.907 1.00 80.31 174 ILE A CA 1
ATOM 1432 C C . ILE A 1 174 ? 0.143 16.910 -6.337 1.00 80.31 174 ILE A C 1
ATOM 1434 O O . ILE A 1 174 ? -0.833 17.420 -6.886 1.00 80.31 174 ILE A O 1
ATOM 1438 N N . SER A 1 175 ? 1.249 17.610 -6.066 1.00 77.94 175 SER A N 1
ATOM 1439 C CA . SER A 1 175 ? 1.413 19.015 -6.448 1.00 77.94 175 SER A CA 1
ATOM 1440 C C . SER A 1 175 ? 1.686 19.136 -7.948 1.00 77.94 175 SER A C 1
ATOM 1442 O O . SER A 1 175 ? 0.983 19.876 -8.627 1.00 77.94 175 SER A O 1
ATOM 1444 N N . ALA A 1 176 ? 2.579 18.301 -8.491 1.00 75.56 176 ALA A N 1
ATOM 1445 C CA . ALA A 1 176 ? 2.901 18.282 -9.920 1.00 75.56 176 ALA A CA 1
ATOM 1446 C C . ALA A 1 176 ? 1.708 17.903 -10.823 1.00 75.56 176 ALA A C 1
ATOM 1448 O O . ALA A 1 176 ? 1.621 18.344 -11.968 1.00 75.56 176 ALA A O 1
ATOM 1449 N N . GLU A 1 177 ? 0.775 17.077 -10.340 1.00 66.81 177 GLU A N 1
ATOM 1450 C CA . GLU A 1 177 ? -0.467 16.790 -11.072 1.00 66.81 177 GLU A CA 1
ATOM 1451 C C . GLU A 1 177 ? -1.392 18.006 -11.162 1.00 66.81 177 GLU A C 1
ATOM 1453 O O . GLU A 1 177 ? -2.000 18.229 -12.209 1.00 66.81 177 GLU A O 1
ATOM 1458 N N . LYS A 1 178 ? -1.479 18.808 -10.092 1.00 62.78 178 LYS A N 1
ATOM 1459 C CA . LYS A 1 178 ? -2.287 20.034 -10.079 1.00 62.78 178 LYS A CA 1
ATOM 1460 C C . LYS A 1 178 ? -1.771 21.027 -11.117 1.00 62.78 178 LYS A C 1
ATOM 1462 O O . LYS A 1 178 ? -2.570 21.602 -11.850 1.00 62.78 178 LYS A O 1
ATOM 1467 N N . ASP A 1 179 ? -0.454 21.182 -11.201 1.00 69.44 179 ASP A N 1
ATOM 1468 C CA . ASP A 1 179 ? 0.173 22.102 -12.150 1.00 69.44 179 ASP A CA 1
ATOM 1469 C C . ASP A 1 179 ? -0.148 21.697 -13.596 1.00 69.44 179 ASP A C 1
ATOM 1471 O O . ASP A 1 179 ? -0.508 22.538 -14.414 1.00 69.44 179 ASP A O 1
ATOM 1475 N N . LYS A 1 180 ? -0.148 20.390 -13.893 1.00 66.56 180 LYS A N 1
ATOM 1476 C CA . LYS A 1 180 ? -0.577 19.867 -15.202 1.00 66.56 180 LYS A CA 1
ATOM 1477 C C . LYS A 1 180 ? -2.061 20.092 -15.484 1.00 66.56 180 LYS A C 1
ATOM 1479 O O . LYS A 1 180 ? -2.412 20.405 -16.614 1.00 66.56 180 LYS A O 1
ATOM 1484 N N . MET A 1 181 ? -2.937 19.927 -14.491 1.00 63.09 181 MET A N 1
ATOM 1485 C CA . MET A 1 181 ? -4.369 20.193 -14.672 1.00 63.09 181 MET A CA 1
ATOM 1486 C C . MET A 1 181 ? -4.637 21.671 -14.964 1.00 63.09 181 MET A C 1
ATOM 1488 O O . MET A 1 181 ? -5.427 21.967 -15.853 1.00 63.09 181 MET A O 1
ATOM 1492 N N . LEU A 1 182 ? -3.951 22.586 -14.271 1.00 64.69 182 LEU A N 1
ATOM 1493 C CA . LEU A 1 182 ? -4.062 24.026 -14.522 1.00 64.69 182 LEU A CA 1
ATOM 1494 C C . LEU A 1 182 ? -3.578 24.398 -15.927 1.00 64.69 182 LEU A C 1
ATOM 1496 O O . LEU A 1 182 ? -4.255 25.151 -16.617 1.00 64.69 182 LEU A O 1
ATOM 1500 N N . LEU A 1 183 ? -2.451 23.832 -16.366 1.00 68.31 183 LEU A N 1
ATOM 1501 C CA . LEU A 1 183 ? -1.905 24.070 -17.706 1.00 68.31 183 LEU A CA 1
ATOM 1502 C C . LEU A 1 183 ? -2.798 23.535 -18.834 1.00 68.31 183 LEU A C 1
ATOM 1504 O O . LEU A 1 183 ? -2.761 24.081 -19.925 1.00 68.31 183 LEU A O 1
ATOM 1508 N N . ASN A 1 184 ? -3.595 22.496 -18.575 1.00 65.88 184 ASN A N 1
ATOM 1509 C CA . ASN A 1 184 ? -4.523 21.913 -19.551 1.00 65.88 184 ASN A CA 1
ATOM 1510 C C . ASN A 1 184 ? -5.945 22.509 -19.481 1.00 65.88 184 ASN A C 1
ATOM 1512 O O . ASN A 1 184 ? -6.833 22.031 -20.183 1.00 65.88 184 ASN A O 1
ATOM 1516 N N . SER A 1 185 ? -6.194 23.468 -18.581 1.00 61.50 185 SER A N 1
ATOM 1517 C CA . SER A 1 185 ? -7.507 24.114 -18.399 1.00 61.50 185 SER A CA 1
ATOM 1518 C C . SER A 1 185 ? -7.672 25.403 -19.220 1.00 61.50 185 SER A C 1
ATOM 1520 O O . SER A 1 185 ? -8.715 26.048 -19.124 1.00 61.50 185 SER A O 1
ATOM 1522 N N . PHE A 1 186 ? -6.655 25.766 -20.003 1.00 58.53 186 PHE A N 1
ATOM 1523 C CA . PHE A 1 186 ? -6.610 26.879 -20.951 1.00 58.53 186 PHE A CA 1
ATOM 1524 C C . PHE A 1 186 ? -6.014 26.376 -22.271 1.00 58.53 186 PHE A C 1
ATOM 1526 O O . PHE A 1 186 ? -6.263 27.033 -23.303 1.00 58.53 186 PHE A O 1
#

Nearest PDB structures (foldseek):
  5jjv-assembly1_A-2  TM=6.940E-01  e=2.388E-07  Helicobacter pylori 26695
  5jk0-assembly1_B  TM=7.239E-01  e=1.351E-06  Helicobacter pylori 26695
  5jjv-assembly1_B-2  TM=6.990E-01  e=5.995E-07  Helicobacter pylori 26695
  5jk0-assembly1_A  TM=6.818E-01  e=5.679E-07  Helicobacter pylori 26695
  5jk0-assembly1_C  TM=7.013E-01  e=8.297E-07  Helicobacter pylori 2669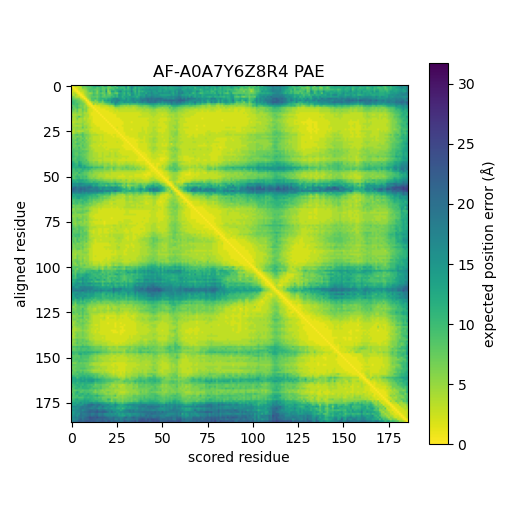5

Secondary structure (DSSP, 8-state):
-HHHHSPPPSSHHHHHHHHHHHHHHHH---HHHHHT--GGGEEEETTEEEEEEE-TTT--EEEEEPPHHHHHHHHHTTT------HHHHHHHHHHHHHHTT---EEEEEEEETTEEEEEEEEHHHH--THHHHHHHHHHHHHHTGGGHHHHHHHHHHHTT-S-THHHHHHHHHHHHHHHHHHHT--

pLDDT: mean 84.73, std 8.37, range [58.53, 93.31]

Foldseek 3Di:
DVLLVPFDAPDPLLVLLSLLLLLCLQQLEDPVQSLPFDLVQWDADPNWTWGWDQHPPQSDTATTTGDPSNVVSCVVVVVGRDRDDQVSSLVSQLVSCVSSVQFDKDWDWDDDDNDTDIDIGRCSVPDGSNVSSLNNLLVQCVVCVVVPVVSLVVSCRSNVPPDSVVSVVSVVVNVVVVVVVVVVVD

Solvent-accessible surface area (backbone atoms only — not comparable to full-atom values): 10540 Å² total; per-residue (Å²): 109,69,56,61,75,71,41,83,64,92,46,74,67,34,48,52,45,49,52,53,38,50,39,20,32,65,61,34,46,52,58,70,50,58,54,66,51,47,52,89,28,59,43,76,55,97,89,41,47,28,44,46,48,72,35,83,91,67,79,40,83,44,77,45,72,52,46,74,71,40,45,53,57,40,57,75,43,72,42,52,62,82,75,68,55,74,64,61,41,37,54,37,50,24,52,50,29,51,73,40,62,42,61,59,74,42,78,47,78,46,72,61,84,91,44,81,46,77,43,82,40,39,41,22,81,71,51,47,64,67,53,20,25,51,50,19,51,40,50,52,45,64,78,35,49,93,52,48,71,59,40,49,51,52,48,20,58,73,60,61,52,94,48,58,75,75,46,46,60,43,57,52,53,60,48,57,52,50,56,52,53,60,66,70,72,114